Protein AF-0000000074420928 (afdb_homodimer)

Radius of gyration: 18.49 Å; Cα contacts (8 Å, |Δi|>4): 275; chains: 2; bounding box: 43×52×53 Å

Nearest PDB structures (foldseek):
  4pjs-assembly1_A  TM=8.280E-01  e=1.611E-04  unidentified
  4pjq-assembly2_B  TM=7.880E-01  e=2.314E-04  unidentified
  5orm-assembly1_A  TM=7.916E-01  e=3.883E-04  synthetic construct
  5i9f-assembly1_A  TM=7.783E-01  e=7.227E-04  unidentified
  5i9d-assembly1_A  TM=7.060E-01  e=5.030E-04  unidentified

Solvent-accessible surface area (backbone atoms only — not comparable to full-atom values): 13591 Å² total; per-residue (Å²): 110,66,68,57,51,51,41,46,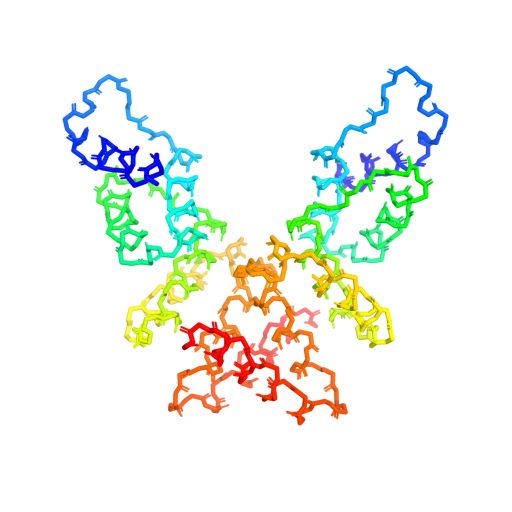51,54,60,68,42,69,77,40,68,94,70,61,70,52,66,66,51,52,35,48,48,27,45,49,29,40,72,70,71,33,38,68,58,19,48,54,48,48,53,51,38,49,73,71,67,48,71,77,51,52,68,40,48,22,43,49,33,38,31,21,38,73,68,65,34,61,68,62,33,50,55,51,50,57,58,33,71,74,32,66,72,39,54,67,31,60,62,33,48,24,19,48,50,47,27,30,69,65,39,81,86,30,68,68,50,52,58,54,53,58,49,48,64,53,54,68,74,98,110,65,65,57,51,50,41,47,50,55,62,65,34,73,77,36,73,91,68,63,72,51,66,67,52,53,36,49,50,26,44,50,29,42,72,69,74,31,37,69,59,18,49,54,48,47,52,51,39,50,75,72,67,48,72,76,52,49,71,39,50,21,44,51,33,38,31,21,39,76,66,64,35,61,68,62,34,51,54,50,49,58,57,31,68,75,32,67,74,38,54,67,30,62,62,34,48,23,22,48,49,46,26,32,70,66,40,82,84,29,70,69,51,52,55,53,54,57,49,48,64,54,55,68,72,97

Sequence (252 aa):
MMFKEAAKYFSEMGGFGELEPNIMSWTALITGNLQNGYPYQALNLFKKMVIRGVKPNSTTISSVISACAYLSLERNGKEIHGYCIKSEEIDSNLFVGNSLISFYSKSQRLSDVAIKYFDRTKKGRLMMFKEAAKYFSEMGGFGELEPNIMSWTALITGNLQNGYPYQALNLFKKMVIRGVKPNSTTISSVISACAYLSLERNGKEIHGYCIKSEEIDSNLFVGNSLISFYSKSQRLSDVAIKYFDRTKKGRL

Structure (mmCIF, N/CA/C/O backbone):
data_AF-0000000074420928-model_v1
#
loop_
_entity.id
_entity.type
_entity.pdbx_description
1 polymer 'Pentatricopeptide repeat-containing protein'
#
loop_
_atom_site.group_PDB
_atom_site.id
_atom_site.type_symbol
_atom_site.label_atom_id
_atom_site.label_alt_id
_atom_site.label_comp_id
_atom_site.label_asym_id
_atom_site.label_entity_id
_atom_site.label_seq_id
_atom_site.pdbx_PDB_ins_code
_atom_site.Cartn_x
_atom_site.Cartn_y
_atom_site.Cartn_z
_atom_site.occupancy
_atom_site.B_iso_or_equiv
_atom_site.auth_seq_id
_atom_site.auth_comp_id
_atom_site.auth_asym_id
_atom_site.auth_atom_id
_atom_site.pdbx_PDB_model_num
ATOM 1 N N . MET A 1 1 ? 19.625 -11.344 -0.523 1 38.03 1 MET A N 1
ATOM 2 C CA . MET A 1 1 ? 19.969 -12.758 -0.444 1 38.03 1 MET A CA 1
ATOM 3 C C . MET A 1 1 ? 19.109 -13.469 0.589 1 38.03 1 MET A C 1
ATOM 5 O O . MET A 1 1 ? 18.547 -14.531 0.307 1 38.03 1 MET A O 1
ATOM 9 N N . MET A 1 2 ? 18.922 -12.852 1.752 1 40.25 2 MET A N 1
ATOM 10 C CA . MET A 1 2 ? 18.281 -13.492 2.898 1 40.25 2 MET A CA 1
ATOM 11 C C . MET A 1 2 ? 16.781 -13.641 2.674 1 40.25 2 MET A C 1
ATOM 13 O O . MET A 1 2 ? 16.219 -14.703 2.938 1 40.25 2 MET A O 1
ATOM 17 N N . PHE A 1 3 ? 16.266 -12.703 1.993 1 41.84 3 PHE A N 1
ATOM 18 C CA . PHE A 1 3 ? 14.828 -12.789 1.787 1 41.84 3 PHE A CA 1
ATOM 19 C C . PHE A 1 3 ? 14.492 -13.828 0.726 1 41.84 3 PHE A C 1
ATOM 21 O O . PHE A 1 3 ? 13.484 -14.523 0.826 1 41.84 3 PHE A O 1
ATOM 28 N N . LYS A 1 4 ? 15.336 -13.922 -0.237 1 47.03 4 LYS A N 1
ATOM 29 C CA . LYS A 1 4 ? 15.172 -14.945 -1.265 1 47.03 4 LYS A CA 1
ATOM 30 C C . LYS A 1 4 ? 15.297 -16.344 -0.67 1 47.03 4 LYS A C 1
ATOM 32 O O . LYS A 1 4 ? 14.523 -17.234 -1.011 1 47.03 4 LYS A O 1
ATOM 37 N N . GLU A 1 5 ? 16.375 -16.453 0.083 1 45.06 5 GLU A N 1
ATOM 38 C CA . GLU A 1 5 ? 16.625 -17.766 0.686 1 45.06 5 GLU A CA 1
ATOM 39 C C . GLU A 1 5 ? 15.508 -18.156 1.65 1 45.06 5 GLU A C 1
ATOM 41 O O . GLU A 1 5 ? 15.094 -19.312 1.696 1 45.06 5 GLU A O 1
ATOM 46 N N . ALA A 1 6 ? 15.062 -17.172 2.361 1 45.25 6 ALA A N 1
ATOM 47 C CA . ALA A 1 6 ? 13.984 -17.469 3.307 1 45.25 6 ALA A CA 1
ATOM 48 C C . ALA A 1 6 ? 12.703 -17.844 2.576 1 45.25 6 ALA A C 1
ATOM 50 O O . ALA A 1 6 ? 11.992 -18.766 2.996 1 45.25 6 ALA A O 1
ATOM 51 N N . ALA A 1 7 ? 12.562 -17.25 1.433 1 49.09 7 ALA A N 1
ATOM 52 C CA . ALA A 1 7 ? 11.398 -17.562 0.614 1 49.09 7 ALA A CA 1
ATOM 53 C C . ALA A 1 7 ? 11.492 -18.969 0.043 1 49.09 7 ALA A C 1
ATOM 55 O O . ALA A 1 7 ? 10.492 -19.688 -0.04 1 49.09 7 ALA A O 1
ATOM 56 N N . LYS A 1 8 ? 12.672 -19.219 -0.414 1 47.88 8 LYS A N 1
ATOM 57 C CA . LYS A 1 8 ? 12.914 -20.594 -0.884 1 47.88 8 LYS A CA 1
ATOM 58 C C . LYS A 1 8 ? 12.625 -21.609 0.212 1 47.88 8 LYS A C 1
ATOM 60 O O . LYS A 1 8 ? 12.031 -22.656 -0.048 1 47.88 8 LYS A O 1
ATOM 65 N N . TYR A 1 9 ? 13.172 -21.328 1.348 1 43.03 9 TYR A N 1
ATOM 66 C CA . TYR A 1 9 ? 12.914 -22.25 2.457 1 43.03 9 TYR A CA 1
ATOM 67 C C . TYR A 1 9 ? 11.422 -22.375 2.723 1 43.03 9 TYR A C 1
ATOM 69 O O . TYR A 1 9 ? 10.922 -23.469 2.971 1 43.03 9 TYR A O 1
ATOM 77 N N . PHE A 1 10 ? 10.852 -21.25 2.543 1 47.72 10 PHE A N 1
ATOM 78 C CA . PHE A 1 10 ? 9.414 -21.312 2.77 1 47.72 10 PHE A CA 1
ATOM 79 C C . PHE A 1 10 ? 8.719 -22.094 1.666 1 47.72 10 PHE A C 1
ATOM 81 O O . PHE A 1 10 ? 7.777 -22.844 1.932 1 47.72 10 PHE A O 1
ATOM 88 N N . SER A 1 11 ? 9.109 -21.844 0.476 1 44.94 11 SER A N 1
ATOM 89 C CA . SER A 1 11 ? 8.516 -22.547 -0.656 1 44.94 11 SER A CA 1
ATOM 90 C C . SER A 1 11 ? 8.789 -24.047 -0.584 1 44.94 11 SER A C 1
ATOM 92 O O . SER A 1 11 ? 7.945 -24.859 -0.961 1 44.94 11 SER A O 1
ATOM 94 N N . GLU A 1 12 ? 9.977 -24.375 -0.44 1 43.34 12 GLU A N 1
ATOM 95 C CA . GLU A 1 12 ? 10.375 -25.781 -0.334 1 43.34 12 GLU A CA 1
ATOM 96 C C . GLU A 1 12 ? 9.812 -26.422 0.931 1 43.34 12 GLU A C 1
ATOM 98 O O . GLU A 1 12 ? 9.766 -27.641 1.044 1 43.34 12 GLU A O 1
ATOM 103 N N . MET A 1 13 ? 9.531 -25.688 1.902 1 41.19 13 MET A N 1
ATOM 104 C CA . MET A 1 13 ? 8.898 -26.297 3.064 1 41.19 13 MET A CA 1
ATOM 105 C C . MET A 1 13 ? 7.484 -26.75 2.73 1 41.19 13 MET A C 1
ATOM 107 O O . MET A 1 13 ? 6.508 -26.172 3.191 1 41.19 13 MET A O 1
ATOM 111 N N . GLY A 1 14 ? 7.016 -26.953 1.662 1 40.41 14 GLY A N 1
ATOM 112 C CA . GLY A 1 14 ? 5.824 -27.719 1.335 1 40.41 14 GLY A CA 1
ATOM 113 C C . GLY A 1 14 ? 5.445 -28.719 2.408 1 40.41 14 GLY A C 1
ATOM 114 O O . GLY A 1 14 ? 4.293 -29.141 2.49 1 40.41 14 GLY A O 1
ATOM 115 N N . GLY A 1 15 ? 6.34 -29.594 2.748 1 37.66 15 GLY A N 1
ATOM 116 C CA . GLY A 1 15 ? 6.016 -30.453 3.883 1 37.66 15 GLY A CA 1
ATOM 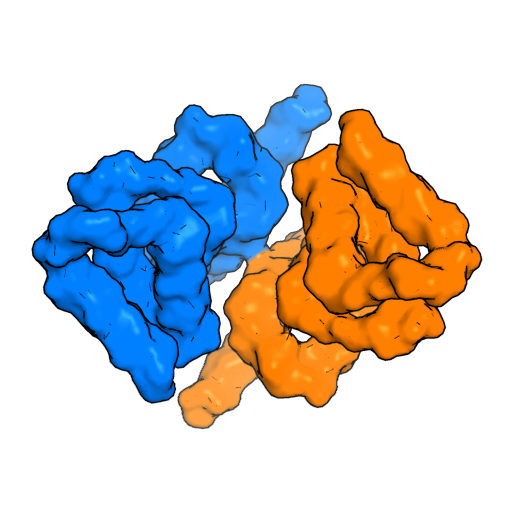117 C C . GLY A 1 15 ? 5.926 -29.688 5.191 1 37.66 15 GLY A C 1
ATOM 118 O O . GLY A 1 15 ? 6.848 -29.75 6.012 1 37.66 15 GLY A O 1
ATOM 119 N N . PHE A 1 16 ? 5.344 -28.516 5.207 1 43.22 16 PHE A N 1
ATOM 120 C CA . PHE A 1 16 ? 5.148 -27.781 6.449 1 43.22 16 PHE A CA 1
ATOM 121 C C . PHE A 1 16 ? 4.535 -28.672 7.52 1 43.22 16 PHE A C 1
ATOM 123 O O . PHE A 1 16 ? 3.312 -28.781 7.617 1 43.22 16 PHE A O 1
ATOM 130 N N . GLY A 1 17 ? 4.902 -29.672 7.582 1 39.66 17 GLY A N 1
ATOM 131 C CA . GLY A 1 17 ? 4.281 -30.453 8.648 1 39.66 17 GLY A CA 1
ATOM 132 C C . GLY A 1 17 ? 3.814 -29.594 9.812 1 39.66 17 GLY A C 1
ATOM 133 O O . GLY A 1 17 ? 2.797 -28.906 9.711 1 39.66 17 GLY A O 1
ATOM 134 N N . GLU A 1 18 ? 4.535 -29.312 10.883 1 47.47 18 GLU A N 1
ATOM 135 C CA . GLU A 1 18 ? 4.117 -28.781 12.18 1 47.47 18 GLU A CA 1
ATOM 136 C C . GLU A 1 18 ? 4.078 -27.25 12.164 1 47.47 18 GLU A C 1
ATOM 138 O O . GLU A 1 18 ? 3.475 -26.625 13.039 1 47.47 18 GLU A O 1
ATOM 143 N N . LEU A 1 19 ? 4.801 -26.484 11.172 1 50.94 19 LEU A N 1
ATOM 144 C CA . LEU A 1 19 ? 4.832 -25.047 11.344 1 50.94 19 LEU A CA 1
ATOM 145 C C . LEU A 1 19 ? 4.219 -24.344 10.141 1 50.94 19 LEU A C 1
ATOM 147 O O . LEU A 1 19 ? 4.938 -23.75 9.32 1 50.94 19 LEU A O 1
ATOM 151 N N . GLU A 1 20 ? 3.115 -24.641 9.68 1 56.28 20 GLU A N 1
ATOM 152 C CA . GLU A 1 20 ? 2.404 -23.953 8.602 1 56.28 20 GLU A CA 1
ATOM 153 C C . GLU A 1 20 ? 2.318 -22.453 8.859 1 56.28 20 GLU A C 1
ATOM 155 O O . GLU A 1 20 ? 1.906 -22.031 9.938 1 56.28 20 GLU A O 1
ATOM 160 N N . PRO A 1 21 ? 2.936 -21.781 7.918 1 63.62 21 PRO A N 1
ATOM 161 C CA . PRO A 1 21 ? 2.805 -20.344 8.109 1 63.62 21 PRO A CA 1
ATOM 162 C C . PRO A 1 21 ? 1.35 -19.891 8.227 1 63.62 21 PRO A C 1
ATOM 164 O O . PRO A 1 21 ? 0.474 -20.438 7.555 1 63.62 21 PRO A O 1
ATOM 167 N N . ASN A 1 22 ? 1.167 -19.094 9.07 1 76.62 22 ASN A N 1
ATOM 168 C CA . ASN A 1 22 ? -0.129 -18.438 9.141 1 76.62 22 ASN A CA 1
ATOM 169 C C . ASN A 1 22 ? -0.213 -17.266 8.156 1 76.62 22 ASN A C 1
ATOM 171 O O . ASN A 1 22 ? 0.727 -17.031 7.395 1 76.62 22 ASN A O 1
ATOM 175 N N . ILE A 1 23 ? -1.256 -16.562 7.918 1 76.38 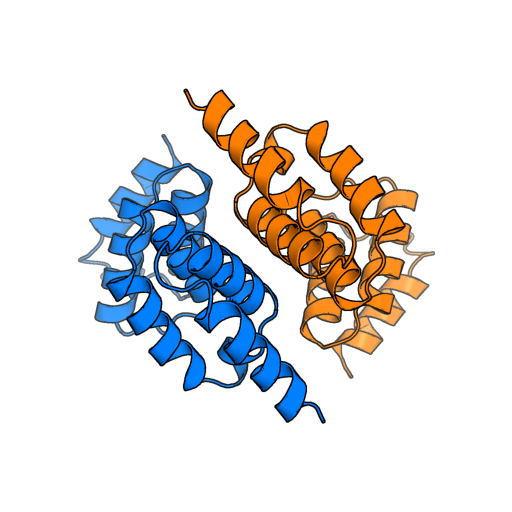23 ILE A N 1
ATOM 176 C CA . ILE A 1 23 ? -1.548 -15.508 6.961 1 76.38 23 ILE A CA 1
ATOM 177 C C . ILE A 1 23 ? -0.476 -14.422 7.047 1 76.38 23 ILE A C 1
ATOM 179 O O . ILE A 1 23 ? -0.038 -13.891 6.023 1 76.38 23 ILE A O 1
ATOM 183 N N . MET A 1 24 ? -0.006 -14.156 8.18 1 81.81 24 MET A N 1
ATOM 184 C CA . MET A 1 24 ? 0.982 -13.102 8.367 1 81.81 24 MET A CA 1
ATOM 185 C C . MET A 1 24 ? 2.326 -13.5 7.766 1 81.81 24 MET A C 1
ATOM 187 O O . MET A 1 24 ? 3.006 -12.68 7.152 1 81.81 24 MET A O 1
ATOM 191 N N . SER A 1 25 ? 2.635 -14.758 7.879 1 84.19 25 SER A N 1
ATOM 192 C CA . SER A 1 25 ? 3.906 -15.234 7.34 1 84.19 25 SER A CA 1
ATOM 193 C C . SER A 1 25 ? 3.885 -15.258 5.816 1 84.19 25 SER A C 1
ATOM 195 O O . SER A 1 25 ? 4.836 -14.82 5.168 1 84.19 25 SER A O 1
ATOM 197 N N . TRP A 1 26 ? 2.76 -15.789 5.289 1 90.44 26 TRP A N 1
ATOM 198 C CA . TRP A 1 26 ? 2.633 -15.805 3.834 1 90.44 26 TRP A CA 1
ATOM 199 C C . TRP A 1 26 ? 2.691 -14.391 3.268 1 90.44 26 TRP A C 1
ATOM 201 O O . TRP A 1 26 ? 3.436 -14.125 2.322 1 90.44 26 TRP A O 1
ATOM 211 N N . THR A 1 27 ? 1.964 -13.477 3.914 1 92.38 27 THR A N 1
ATOM 212 C CA . THR A 1 27 ? 1.905 -12.086 3.471 1 92.38 27 THR A CA 1
ATOM 213 C C . THR A 1 27 ? 3.285 -1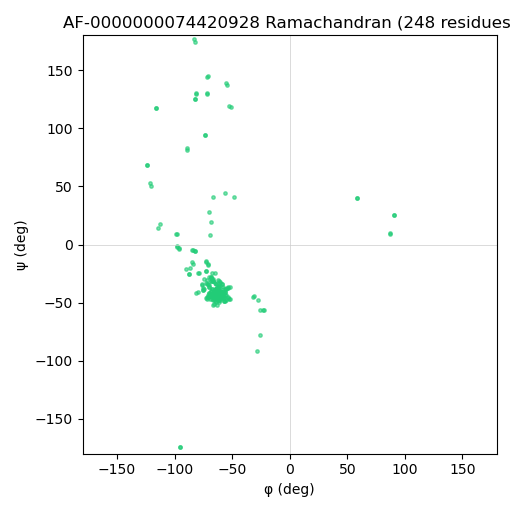1.445 3.539 1 92.38 27 THR A C 1
ATOM 215 O O . THR A 1 27 ? 3.705 -10.758 2.602 1 92.38 27 THR A O 1
ATOM 218 N N . ALA A 1 28 ? 3.977 -11.695 4.59 1 91.56 28 ALA A N 1
ATOM 219 C CA . ALA A 1 28 ? 5.316 -11.148 4.758 1 91.56 28 ALA A CA 1
ATOM 220 C C . ALA A 1 28 ? 6.262 -11.648 3.672 1 91.56 28 ALA A C 1
ATOM 222 O O . ALA A 1 28 ? 7.043 -10.875 3.109 1 91.56 28 ALA A O 1
ATOM 223 N N . LEU A 1 29 ? 6.23 -12.93 3.348 1 92.5 29 LEU A N 1
ATOM 224 C CA . LEU A 1 29 ? 7.078 -13.539 2.326 1 92.5 29 LEU A CA 1
ATOM 225 C C . LEU A 1 29 ? 6.754 -12.977 0.947 1 92.5 29 LEU A C 1
ATOM 227 O O . LEU A 1 29 ? 7.656 -12.664 0.169 1 92.5 29 LEU A O 1
ATOM 231 N N . ILE A 1 30 ? 5.52 -12.812 0.672 1 95.69 30 ILE A N 1
ATOM 232 C CA . ILE A 1 30 ? 5.066 -12.289 -0.612 1 95.69 30 ILE A CA 1
ATOM 233 C C . ILE A 1 30 ? 5.512 -10.828 -0.759 1 95.69 30 ILE A C 1
ATOM 235 O O . ILE A 1 30 ? 6.168 -10.469 -1.737 1 95.69 30 ILE A O 1
ATOM 239 N N . THR A 1 31 ? 5.184 -10.055 0.267 1 95.75 31 THR A N 1
ATOM 240 C CA . THR A 1 31 ? 5.52 -8.633 0.222 1 95.75 31 THR A CA 1
ATOM 241 C C . THR A 1 31 ? 7.031 -8.43 0.216 1 95.75 31 THR A C 1
ATOM 243 O O . THR A 1 31 ? 7.547 -7.551 -0.479 1 95.75 31 THR A O 1
ATOM 246 N N . GLY A 1 32 ? 7.707 -9.227 0.957 1 93.06 32 GLY A N 1
ATOM 247 C CA . GLY A 1 32 ? 9.156 -9.133 0.987 1 93.06 32 GLY A CA 1
ATOM 248 C C . GLY A 1 32 ? 9.797 -9.398 -0.36 1 93.06 32 GLY A C 1
ATOM 249 O O . GLY A 1 32 ? 10.703 -8.672 -0.778 1 93.06 32 GLY A O 1
ATOM 250 N N . ASN A 1 33 ? 9.383 -10.422 -1.052 1 94.06 33 ASN A N 1
ATOM 251 C CA . ASN A 1 33 ? 9.906 -10.727 -2.377 1 94.06 33 ASN A CA 1
ATOM 252 C C . ASN A 1 33 ? 9.617 -9.602 -3.369 1 94.06 33 ASN A C 1
ATOM 254 O O . ASN A 1 33 ? 10.484 -9.211 -4.145 1 94.06 33 ASN A O 1
ATOM 258 N N . LEU A 1 34 ? 8.375 -9.109 -3.258 1 96.12 34 LEU A N 1
ATOM 259 C CA . LEU A 1 34 ? 7.988 -8.031 -4.16 1 96.12 34 LEU A CA 1
ATOM 260 C C . LEU A 1 34 ? 8.859 -6.801 -3.939 1 96.12 34 LEU A C 1
ATOM 262 O O . LEU A 1 34 ? 9.383 -6.23 -4.895 1 96.12 34 LEU A O 1
ATOM 266 N N . GLN A 1 35 ? 9.109 -6.445 -2.744 1 92.5 35 GLN A N 1
ATOM 267 C CA . GLN A 1 35 ? 9.859 -5.242 -2.393 1 92.5 35 GLN A CA 1
ATOM 268 C C . GLN A 1 35 ? 11.344 -5.41 -2.709 1 92.5 35 GLN A C 1
ATOM 270 O O . GLN A 1 35 ? 12.047 -4.422 -2.928 1 92.5 35 GLN A O 1
ATOM 275 N N . ASN A 1 36 ? 11.742 -6.586 -2.773 1 90.69 36 ASN A N 1
ATOM 276 C CA . ASN A 1 36 ? 13.156 -6.836 -3.041 1 90.69 36 ASN A CA 1
ATOM 277 C C . ASN A 1 36 ? 13.398 -7.156 -4.516 1 90.69 36 ASN A C 1
ATOM 279 O O . ASN A 1 36 ? 14.477 -7.629 -4.883 1 90.69 36 ASN A O 1
ATOM 283 N N . GLY A 1 37 ? 12.359 -6.969 -5.328 1 92.19 37 GLY A N 1
ATOM 284 C CA . GLY A 1 37 ? 12.562 -7.051 -6.77 1 92.19 37 GLY A CA 1
ATOM 285 C C . GLY A 1 37 ? 12.359 -8.445 -7.32 1 92.19 37 GLY A C 1
ATOM 286 O O . GLY A 1 37 ? 12.938 -8.805 -8.352 1 92.19 37 GLY A O 1
ATOM 287 N N . TYR A 1 38 ? 11.586 -9.258 -6.66 1 93.19 38 TYR A N 1
ATOM 288 C CA . TYR A 1 38 ? 11.305 -10.609 -7.125 1 93.19 38 TYR A CA 1
ATOM 289 C C . TYR A 1 38 ? 9.805 -10.836 -7.262 1 93.19 38 TYR A C 1
ATOM 291 O O . TYR A 1 38 ? 9.234 -11.695 -6.582 1 93.19 38 TYR A O 1
ATOM 299 N N . PRO A 1 39 ? 9.156 -10.188 -8.195 1 95.75 39 PRO A N 1
ATOM 300 C CA . PRO A 1 39 ? 7.699 -10.281 -8.336 1 95.75 39 PRO A CA 1
ATOM 301 C C . PRO A 1 39 ? 7.234 -11.672 -8.766 1 95.75 39 PRO A C 1
ATOM 303 O O . PRO A 1 39 ? 6.164 -12.117 -8.352 1 95.75 39 PRO A O 1
ATOM 306 N N . TYR A 1 40 ? 8.031 -12.398 -9.539 1 96.06 40 TYR A N 1
ATOM 307 C CA . TYR A 1 40 ? 7.652 -13.75 -9.938 1 96.06 40 TYR A CA 1
ATOM 308 C C . TYR A 1 40 ? 7.586 -14.672 -8.734 1 96.06 40 TYR A C 1
ATOM 310 O O . TYR A 1 40 ? 6.652 -15.469 -8.602 1 96.06 40 TYR A O 1
ATOM 318 N N . GLN A 1 41 ? 8.555 -14.492 -7.918 1 95.62 41 GLN A N 1
ATOM 319 C CA . GLN A 1 41 ? 8.562 -15.297 -6.703 1 95.62 41 GLN A CA 1
ATOM 320 C C . GLN A 1 41 ? 7.367 -14.961 -5.812 1 95.62 41 GLN A C 1
ATOM 322 O O . GLN A 1 41 ? 6.766 -15.844 -5.207 1 95.62 41 GLN A O 1
ATOM 327 N N . ALA A 1 42 ? 7.066 -13.703 -5.699 1 96.94 42 ALA A N 1
ATOM 328 C CA . ALA A 1 42 ? 5.898 -13.266 -4.93 1 96.94 42 ALA A CA 1
ATOM 329 C C . ALA A 1 42 ? 4.629 -13.938 -5.441 1 96.94 42 ALA A C 1
ATOM 331 O O . ALA A 1 42 ? 3.826 -14.445 -4.652 1 96.94 42 ALA A O 1
ATOM 332 N N . LEU A 1 43 ? 4.473 -14 -6.758 1 97.88 43 LEU A N 1
ATOM 333 C CA . LEU A 1 43 ? 3.285 -14.602 -7.355 1 97.88 43 LEU A CA 1
ATOM 334 C C . LEU A 1 43 ? 3.26 -16.109 -7.113 1 97.88 43 LEU A C 1
ATOM 336 O O . LEU A 1 43 ? 2.199 -16.688 -6.867 1 97.88 43 LEU A O 1
ATOM 340 N N . ASN A 1 44 ? 4.375 -16.734 -7.203 1 96 44 ASN A N 1
ATOM 341 C CA . ASN A 1 44 ? 4.453 -18.172 -6.934 1 96 44 ASN A CA 1
ATOM 342 C C . ASN A 1 44 ? 4.07 -18.484 -5.492 1 96 44 ASN A C 1
ATOM 344 O O . ASN A 1 44 ? 3.354 -19.453 -5.234 1 96 44 ASN A O 1
ATOM 348 N N . LEU A 1 45 ? 4.535 -17.688 -4.566 1 94.5 45 LEU A N 1
ATOM 349 C CA . LEU A 1 45 ? 4.184 -17.844 -3.162 1 94.5 45 LEU A CA 1
ATOM 350 C C . LEU A 1 45 ? 2.688 -17.641 -2.945 1 94.5 45 LEU A C 1
ATOM 352 O O . LEU A 1 45 ? 2.064 -18.375 -2.164 1 94.5 45 LEU A O 1
ATOM 356 N N . PHE A 1 46 ? 2.148 -16.719 -3.641 1 97.19 46 PHE A N 1
ATOM 357 C CA . PHE A 1 46 ? 0.712 -16.484 -3.553 1 97.19 46 PHE A CA 1
ATOM 358 C C . PHE A 1 46 ? -0.072 -17.703 -4.016 1 97.19 46 PHE A C 1
ATOM 360 O O . PHE A 1 46 ? -1.047 -18.109 -3.377 1 97.19 46 PHE A O 1
ATOM 367 N N . LYS A 1 47 ? 0.313 -18.219 -5.129 1 96.12 47 LYS A N 1
ATOM 368 C CA . LYS A 1 47 ? -0.327 -19.438 -5.621 1 96.12 47 LYS A CA 1
ATOM 369 C C . LYS A 1 47 ? -0.302 -20.531 -4.562 1 96.12 47 LYS A C 1
ATOM 371 O O . LYS A 1 47 ? -1.314 -21.203 -4.324 1 96.12 47 LYS A O 1
ATOM 376 N N . LYS A 1 48 ? 0.812 -20.75 -3.916 1 92.12 48 LYS A N 1
ATOM 377 C CA . LYS A 1 48 ? 0.944 -21.75 -2.865 1 92.12 48 LYS A CA 1
ATOM 378 C C . LYS A 1 48 ? 0.034 -21.438 -1.683 1 92.12 48 LYS A C 1
ATOM 380 O O . LYS A 1 48 ? -0.58 -22.328 -1.105 1 92.12 48 LYS A O 1
ATOM 385 N N . MET A 1 49 ? 0.022 -20.141 -1.302 1 93.25 49 MET A N 1
ATOM 386 C CA . MET A 1 49 ? -0.849 -19.688 -0.222 1 93.25 49 MET A CA 1
ATOM 387 C C . MET A 1 49 ? -2.293 -20.109 -0.472 1 93.25 49 MET A C 1
ATOM 389 O O . MET A 1 49 ? -2.941 -20.672 0.413 1 93.25 49 MET A O 1
ATOM 393 N N . VAL A 1 50 ? -2.742 -19.875 -1.697 1 93.62 50 VAL A N 1
ATOM 394 C CA . VAL A 1 50 ? -4.125 -20.156 -2.068 1 93.62 50 VAL A CA 1
ATOM 395 C C . VAL A 1 50 ? -4.355 -21.656 -2.109 1 93.62 50 VAL A C 1
ATOM 397 O O . VAL A 1 50 ? -5.375 -22.156 -1.616 1 93.62 50 VAL A O 1
ATOM 400 N N . ILE A 1 51 ? -3.426 -22.406 -2.635 1 93.06 51 ILE A N 1
ATOM 401 C CA . ILE A 1 51 ? -3.533 -23.844 -2.742 1 93.06 51 ILE A CA 1
ATOM 402 C C . ILE A 1 51 ? -3.637 -24.469 -1.348 1 93.06 51 ILE A C 1
ATOM 404 O O . ILE A 1 51 ? -4.355 -25.453 -1.146 1 93.06 51 ILE A O 1
ATOM 408 N N . ARG A 1 52 ? -3.043 -23.859 -0.368 1 90.5 52 ARG A N 1
ATOM 409 C CA . ARG A 1 52 ? -3.035 -24.359 1.003 1 90.5 52 ARG A CA 1
ATOM 410 C C . ARG A 1 52 ? -4.289 -23.922 1.752 1 90.5 52 ARG A C 1
ATOM 412 O O . ARG A 1 52 ? -4.457 -24.234 2.932 1 90.5 52 ARG A O 1
ATOM 419 N N . GLY A 1 53 ? -5.094 -23.109 1.088 1 91.5 53 GLY A N 1
ATOM 420 C CA . GLY A 1 53 ? -6.371 -22.734 1.668 1 91.5 53 GLY A CA 1
ATOM 421 C C . GLY A 1 53 ? -6.285 -21.516 2.572 1 91.5 53 GLY A C 1
ATOM 422 O O . GLY A 1 53 ? -7.207 -21.25 3.344 1 91.5 53 GLY A O 1
ATOM 423 N N . VAL A 1 54 ? -5.148 -20.875 2.561 1 91.62 54 VAL A N 1
ATOM 424 C CA . VAL A 1 54 ? -4.996 -19.656 3.346 1 91.62 54 VAL A CA 1
ATOM 425 C C . VAL A 1 54 ? -5.578 -18.469 2.58 1 91.62 54 VAL A C 1
ATOM 427 O O . VAL A 1 54 ? -5.207 -18.219 1.432 1 91.62 54 VAL A O 1
ATOM 430 N N . LYS A 1 55 ? -6.492 -17.734 3.174 1 92.81 55 LYS A N 1
ATOM 431 C CA . LYS A 1 55 ? -7.156 -16.609 2.506 1 92.81 55 LYS A CA 1
ATOM 432 C C . LYS A 1 55 ? -6.285 -15.359 2.541 1 92.81 55 LYS A C 1
ATOM 434 O O . LYS A 1 55 ? -5.816 -14.953 3.605 1 92.81 55 LYS A O 1
ATOM 439 N N . PRO A 1 56 ? -6.117 -14.758 1.398 1 94.81 56 PRO A N 1
ATOM 440 C CA . PRO A 1 56 ? -5.344 -13.516 1.402 1 94.81 56 PRO A CA 1
ATOM 441 C C . PRO A 1 56 ? -6.102 -12.352 2.047 1 94.81 56 PRO A C 1
ATOM 443 O O . PRO A 1 56 ? -7.328 -12.273 1.937 1 94.81 56 PRO A O 1
ATOM 446 N N . ASN A 1 57 ? -5.367 -11.508 2.729 1 93.75 57 ASN A N 1
ATOM 447 C CA . ASN A 1 57 ? -5.926 -10.25 3.201 1 93.75 57 ASN A CA 1
ATOM 448 C C . ASN A 1 57 ? -5.633 -9.109 2.234 1 93.75 57 ASN A C 1
ATOM 450 O O . ASN A 1 57 ? -5.094 -9.328 1.149 1 93.75 57 ASN A O 1
ATOM 454 N N . SER A 1 58 ? -5.973 -7.922 2.58 1 93.81 58 SER A N 1
ATOM 455 C CA . SER A 1 58 ? -5.848 -6.766 1.698 1 93.81 58 SER A CA 1
ATOM 456 C C . SER A 1 58 ? -4.387 -6.484 1.359 1 93.81 58 SER A C 1
ATOM 458 O O . SER A 1 58 ? -4.066 -6.113 0.228 1 93.81 58 SER A O 1
ATOM 460 N N . THR A 1 59 ? -3.512 -6.656 2.332 1 94.62 59 THR A N 1
ATOM 461 C CA . THR A 1 59 ? -2.09 -6.434 2.1 1 94.62 59 THR A CA 1
ATOM 462 C C . THR A 1 59 ? -1.553 -7.402 1.053 1 94.62 59 THR A C 1
ATOM 464 O O . THR A 1 59 ? -0.816 -7.004 0.149 1 94.62 59 THR A O 1
ATOM 467 N N . THR A 1 60 ? -1.935 -8.648 1.172 1 96.62 60 THR A N 1
ATOM 468 C CA . THR A 1 60 ? -1.53 -9.648 0.196 1 96.62 60 THR A CA 1
ATOM 469 C C . THR A 1 60 ? -2.062 -9.305 -1.191 1 96.62 60 THR A C 1
ATOM 471 O O . THR A 1 60 ? -1.316 -9.328 -2.174 1 96.62 60 THR A O 1
ATOM 474 N N . ILE A 1 61 ? -3.312 -8.945 -1.25 1 97.19 61 ILE A N 1
ATOM 475 C CA . ILE A 1 61 ? -3.963 -8.648 -2.521 1 97.19 61 ILE A CA 1
ATOM 476 C C . ILE A 1 61 ? -3.301 -7.434 -3.17 1 97.19 61 ILE A C 1
ATOM 478 O O . ILE A 1 61 ? -2.971 -7.461 -4.359 1 97.19 61 ILE A O 1
ATOM 482 N N . SER A 1 62 ? -3.049 -6.391 -2.424 1 96.94 62 SER A N 1
ATOM 483 C CA . SER A 1 62 ? -2.379 -5.219 -2.975 1 96.94 62 SER A CA 1
ATOM 484 C C . SER A 1 62 ? -0.993 -5.574 -3.504 1 96.94 62 SER A C 1
ATOM 486 O O . SER A 1 62 ? -0.578 -5.074 -4.555 1 96.94 62 SER A O 1
ATOM 488 N N . SER A 1 63 ? -0.287 -6.402 -2.801 1 97.94 63 SER A N 1
ATOM 489 C CA . SER A 1 63 ? 1.046 -6.832 -3.209 1 97.94 63 SER A CA 1
ATOM 490 C C . SER A 1 63 ? 0.998 -7.617 -4.516 1 97.94 63 SER A C 1
ATOM 492 O O . SER A 1 63 ? 1.757 -7.336 -5.445 1 97.94 63 SER A O 1
ATOM 494 N N . VAL A 1 64 ? 0.111 -8.5 -4.613 1 97.94 64 VAL A N 1
ATOM 495 C CA . VAL A 1 64 ? 0.091 -9.391 -5.77 1 97.94 64 VAL A CA 1
ATOM 496 C C . VAL A 1 64 ? -0.431 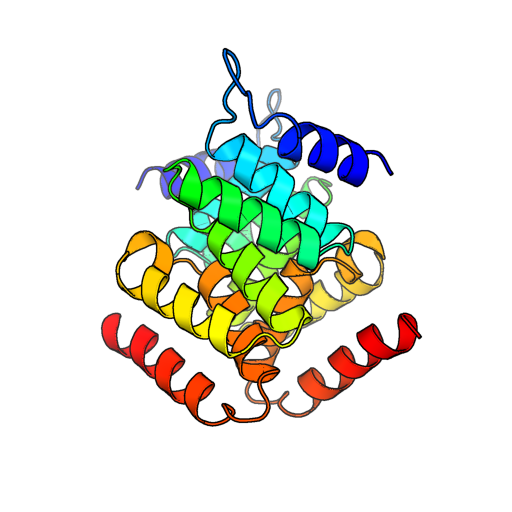-8.641 -6.992 1 97.94 64 VAL A C 1
ATOM 498 O O . VAL A 1 64 ? 0.023 -8.875 -8.117 1 97.94 64 VAL A O 1
ATOM 501 N N . ILE A 1 65 ? -1.413 -7.754 -6.82 1 97 65 ILE A N 1
ATOM 502 C CA . ILE A 1 65 ? -1.851 -6.895 -7.914 1 97 65 ILE A CA 1
ATOM 503 C C . ILE A 1 65 ? -0.68 -6.043 -8.398 1 97 65 ILE A C 1
ATOM 505 O O . ILE A 1 65 ? -0.486 -5.875 -9.609 1 97 65 ILE A O 1
ATOM 509 N N . SER A 1 66 ? 0.099 -5.555 -7.488 1 97.25 66 SER A N 1
ATOM 510 C CA . SER A 1 66 ? 1.28 -4.773 -7.844 1 97.25 66 SER A CA 1
ATOM 511 C C . SER A 1 66 ? 2.293 -5.621 -8.609 1 97.25 66 SER A C 1
ATOM 513 O O . SER A 1 66 ? 2.939 -5.137 -9.539 1 97.25 66 SER A O 1
ATOM 515 N N . ALA A 1 67 ? 2.49 -6.844 -8.172 1 97.56 67 ALA A N 1
ATOM 516 C CA . ALA A 1 67 ? 3.383 -7.75 -8.891 1 97.56 67 ALA A CA 1
ATOM 517 C C . ALA A 1 67 ? 2.906 -7.969 -10.32 1 97.56 67 ALA A C 1
ATOM 519 O O . ALA A 1 67 ? 3.709 -7.969 -11.258 1 97.56 67 ALA A O 1
ATOM 520 N N . CYS A 1 68 ? 1.602 -8.133 -10.492 1 96.69 68 CYS A N 1
ATOM 521 C CA . CYS A 1 68 ? 1.029 -8.289 -11.828 1 96.69 68 CYS A CA 1
ATOM 522 C C . CYS A 1 68 ? 1.262 -7.039 -12.664 1 96.69 68 CYS A C 1
ATOM 524 O O . CYS A 1 68 ? 1.565 -7.133 -13.859 1 96.69 68 CYS A O 1
ATOM 526 N N . ALA A 1 69 ? 1.052 -5.891 -12.086 1 93.75 69 ALA A N 1
ATOM 527 C CA . ALA A 1 69 ? 1.325 -4.637 -12.789 1 93.75 69 ALA A CA 1
ATOM 528 C C . ALA A 1 69 ? 2.785 -4.562 -13.219 1 93.75 69 ALA A C 1
ATOM 530 O O . ALA A 1 69 ? 3.08 -4.211 -14.367 1 93.75 69 ALA A O 1
ATOM 531 N N . TYR A 1 70 ? 3.633 -4.918 -12.344 1 92.75 70 TYR A N 1
ATOM 532 C CA . TYR A 1 70 ? 5.07 -4.863 -12.586 1 92.75 70 TYR A CA 1
ATOM 533 C C . TYR A 1 70 ? 5.465 -5.777 -13.742 1 92.75 70 TYR A C 1
ATOM 535 O O . TYR A 1 70 ? 6.312 -5.422 -14.562 1 92.75 70 TYR A O 1
ATOM 543 N N . LEU A 1 71 ? 4.832 -6.867 -13.828 1 93.56 71 LEU A N 1
ATOM 544 C CA . LEU A 1 71 ? 5.18 -7.883 -14.812 1 93.56 71 LEU A CA 1
ATOM 545 C C . LEU A 1 71 ? 4.266 -7.789 -16.031 1 93.56 71 LEU A C 1
ATOM 547 O O . LEU A 1 71 ? 4.379 -8.594 -16.953 1 93.56 71 LEU A O 1
ATOM 551 N N . SER A 1 72 ? 3.344 -6.918 -16.031 1 92.06 72 SER A N 1
ATOM 552 C CA . SER A 1 72 ? 2.375 -6.73 -17.094 1 92.06 72 SER A CA 1
ATOM 553 C C . SER A 1 72 ? 1.572 -8 -17.344 1 92.06 72 SER A C 1
ATOM 555 O O . SER A 1 72 ? 1.391 -8.414 -18.5 1 92.06 72 SER A O 1
ATOM 557 N N . LEU A 1 73 ? 1.252 -8.609 -16.297 1 95.06 73 LEU A N 1
ATOM 558 C CA . LEU A 1 73 ? 0.387 -9.781 -16.359 1 95.06 73 LEU A CA 1
ATOM 559 C C . LEU A 1 73 ? -1.081 -9.383 -16.266 1 95.06 73 LEU A C 1
ATOM 561 O O . LEU A 1 73 ? -1.699 -9.539 -15.211 1 95.06 73 LEU A O 1
ATOM 565 N N . GLU A 1 74 ? -1.627 -9.008 -17.344 1 93.69 74 GLU A N 1
ATOM 566 C CA . GLU A 1 74 ? -2.951 -8.398 -17.406 1 93.69 74 GLU A CA 1
ATOM 567 C C . GLU A 1 74 ? -4.035 -9.391 -17 1 93.69 74 GLU A C 1
ATOM 569 O O . GLU A 1 74 ? -4.914 -9.07 -16.188 1 93.69 74 GLU A O 1
ATOM 574 N N . ARG A 1 75 ? -3.971 -10.57 -17.547 1 94.44 75 ARG A N 1
ATOM 575 C CA . ARG A 1 75 ? -5 -11.562 -17.266 1 94.44 75 ARG A CA 1
ATOM 576 C C . ARG A 1 75 ? -5.004 -11.938 -15.789 1 94.44 75 ARG A C 1
ATOM 578 O O . ARG A 1 75 ? -6.062 -12.008 -15.164 1 94.44 75 ARG A O 1
ATOM 585 N N . ASN A 1 76 ? -3.84 -12.172 -15.227 1 96.06 76 ASN A N 1
ATOM 586 C CA . ASN A 1 76 ? -3.73 -12.531 -13.812 1 96.06 76 ASN A CA 1
ATOM 587 C C . ASN A 1 76 ? -4.281 -11.43 -12.914 1 96.06 76 ASN A C 1
ATOM 589 O O . ASN A 1 76 ? -5.023 -11.703 -11.969 1 96.06 76 ASN A O 1
ATOM 593 N N . GLY A 1 77 ? -3.861 -10.211 -13.195 1 95.88 77 GLY A N 1
ATOM 594 C CA . GLY A 1 77 ? -4.344 -9.078 -12.414 1 95.88 77 GLY A CA 1
ATOM 595 C C . GLY A 1 77 ? -5.855 -8.938 -12.438 1 95.88 77 GLY A C 1
ATOM 596 O O . GLY A 1 77 ? -6.48 -8.688 -11.406 1 95.88 77 GLY A O 1
ATOM 597 N N . LYS A 1 78 ? -6.438 -9.141 -13.547 1 93.25 78 LYS A N 1
ATOM 598 C CA . LYS A 1 78 ? -7.887 -9.055 -13.703 1 93.25 78 LYS A CA 1
ATOM 599 C C . LYS A 1 78 ? -8.586 -10.164 -12.93 1 93.25 78 LYS A C 1
ATOM 601 O O . LYS A 1 78 ? -9.625 -9.938 -12.312 1 93.25 78 LYS A O 1
ATOM 606 N N . GLU A 1 79 ? -8.094 -11.336 -13.039 1 95.25 79 GLU A N 1
ATOM 607 C CA . GLU A 1 79 ? -8.656 -12.453 -12.289 1 95.25 79 GLU A CA 1
ATOM 608 C C . GLU A 1 79 ? -8.633 -12.18 -10.789 1 95.25 79 GLU A C 1
ATOM 610 O O . GLU A 1 79 ? -9.617 -12.43 -10.086 1 95.25 79 GLU A O 1
ATOM 615 N N . ILE A 1 80 ? -7.562 -11.641 -10.305 1 95.56 80 ILE A N 1
ATOM 616 C CA . ILE A 1 80 ? -7.43 -11.336 -8.883 1 95.56 80 ILE A CA 1
ATOM 617 C C . ILE A 1 80 ? -8.391 -10.211 -8.508 1 95.56 80 ILE A C 1
ATOM 619 O O . ILE A 1 80 ? -9.008 -10.25 -7.441 1 95.56 80 ILE A O 1
ATOM 623 N N . HIS A 1 81 ? -8.43 -9.258 -9.359 1 93.5 81 HIS A N 1
ATOM 624 C CA . HIS A 1 81 ? -9.391 -8.188 -9.117 1 93.5 81 HIS A CA 1
ATOM 625 C C . HIS A 1 81 ? -10.805 -8.742 -8.984 1 93.5 81 HIS A C 1
ATOM 627 O O . HIS A 1 81 ? -11.586 -8.266 -8.156 1 93.5 81 HIS A O 1
ATOM 633 N N . GLY A 1 82 ? -11.086 -9.656 -9.812 1 91.56 82 GLY A N 1
ATOM 634 C CA . GLY A 1 82 ? -12.391 -10.289 -9.695 1 91.56 82 GLY A CA 1
ATOM 635 C C . GLY A 1 82 ? -12.641 -10.883 -8.32 1 91.56 82 GLY A C 1
ATOM 636 O O . GLY A 1 82 ? -13.766 -10.812 -7.809 1 91.56 82 GLY A O 1
ATOM 637 N N . TYR A 1 83 ? -11.648 -11.453 -7.715 1 85.81 83 TYR A N 1
ATOM 638 C CA . TYR A 1 83 ? -11.719 -11.984 -6.359 1 85.81 83 TYR A CA 1
ATOM 639 C C . TYR A 1 83 ? -11.977 -10.875 -5.348 1 85.81 83 TYR A C 1
ATOM 641 O O . TYR A 1 83 ? -12.75 -11.055 -4.406 1 85.81 83 TYR A O 1
ATOM 649 N N . CYS A 1 84 ? -11.359 -9.727 -5.477 1 86.31 84 CYS A N 1
ATOM 650 C CA . CYS A 1 84 ? -11.445 -8.586 -4.57 1 86.31 84 CYS A CA 1
ATOM 651 C C . CYS A 1 84 ? -12.875 -8.062 -4.492 1 86.31 84 CYS A C 1
ATOM 653 O O . CYS A 1 84 ? -13.344 -7.688 -3.414 1 86.31 84 CYS A O 1
ATOM 655 N N . ILE A 1 85 ? -13.555 -8.102 -5.562 1 85 85 ILE A N 1
ATOM 656 C CA . ILE A 1 85 ? -14.867 -7.484 -5.652 1 85 85 ILE A CA 1
ATOM 657 C C . ILE A 1 85 ? -15.875 -8.297 -4.836 1 85 85 ILE A C 1
ATOM 659 O O . ILE A 1 85 ? -16.922 -7.777 -4.426 1 85 85 ILE A O 1
ATOM 663 N N . LYS A 1 86 ? -15.516 -9.461 -4.535 1 86.19 86 LYS A N 1
ATOM 664 C CA . LYS A 1 86 ? -16.406 -10.344 -3.797 1 86.19 86 LYS A CA 1
ATOM 665 C C . LYS A 1 86 ? -16.312 -10.102 -2.293 1 86.19 86 LYS A C 1
ATOM 667 O O . LYS A 1 86 ? -17.172 -10.539 -1.526 1 86.19 86 LYS A O 1
ATOM 672 N N . SER A 1 87 ? -15.273 -9.438 -1.907 1 88.81 87 SER A N 1
ATOM 673 C CA . SER A 1 87 ? -15.055 -9.109 -0.502 1 88.81 87 SER A CA 1
ATOM 674 C C . SER A 1 87 ? -15.086 -7.605 -0.274 1 88.81 87 SER A C 1
ATOM 676 O O . SER A 1 87 ? -14.203 -6.879 -0.741 1 88.81 87 SER A O 1
ATOM 678 N N . GLU A 1 88 ? -16.031 -7.176 0.505 1 84.69 88 GLU A N 1
ATOM 679 C CA . GLU A 1 88 ? -16.188 -5.746 0.774 1 84.69 88 GLU A CA 1
ATOM 680 C C . GLU A 1 88 ? -14.961 -5.188 1.483 1 84.69 88 GLU A C 1
ATOM 682 O O . GLU A 1 88 ? -14.547 -4.059 1.215 1 84.69 88 GLU A O 1
ATOM 687 N N . GLU A 1 89 ? -14.438 -5.973 2.369 1 88.94 89 GLU A N 1
ATOM 688 C CA . GLU A 1 89 ? -13.266 -5.535 3.127 1 88.94 89 GLU A CA 1
ATOM 689 C C . GLU A 1 89 ? -12.07 -5.289 2.207 1 88.94 89 GLU A C 1
ATOM 691 O O . GLU A 1 89 ? -11.359 -4.293 2.357 1 88.94 89 GLU A O 1
ATOM 696 N N . ILE A 1 90 ? -11.898 -6.188 1.274 1 91.69 90 ILE A N 1
ATOM 697 C CA . ILE A 1 90 ? -10.781 -6.074 0.347 1 91.69 90 ILE A CA 1
ATOM 698 C C . ILE A 1 90 ? -11.07 -4.98 -0.679 1 91.69 90 ILE A C 1
ATOM 700 O O . ILE A 1 90 ? -10.211 -4.137 -0.955 1 91.69 90 ILE A O 1
ATOM 704 N N . ASP A 1 91 ? -12.312 -4.934 -1.096 1 87.69 91 ASP A N 1
ATOM 705 C CA . ASP A 1 91 ? -12.711 -4.008 -2.148 1 87.69 91 ASP A CA 1
ATOM 706 C C . ASP A 1 91 ? -12.641 -2.561 -1.662 1 87.69 91 ASP A C 1
ATOM 708 O O . ASP A 1 91 ? -12.359 -1.651 -2.443 1 87.69 91 ASP A O 1
ATOM 712 N N . SER A 1 92 ? -12.797 -2.336 -0.421 1 88.94 92 SER A N 1
ATOM 713 C CA . SER A 1 92 ? -12.852 -0.975 0.102 1 88.94 92 SER A CA 1
ATOM 714 C C . SER A 1 92 ? -11.492 -0.522 0.614 1 88.94 92 SER A C 1
ATOM 716 O O . SER A 1 92 ? -11.32 0.636 0.998 1 88.94 92 SER A O 1
ATOM 718 N N . ASN A 1 93 ? -10.539 -1.365 0.591 1 92.88 93 ASN A N 1
ATOM 719 C CA . ASN A 1 93 ? -9.211 -1.045 1.101 1 92.88 93 ASN A CA 1
ATOM 720 C C . ASN A 1 93 ? -8.477 -0.065 0.186 1 92.88 93 ASN A C 1
ATOM 722 O O . ASN A 1 93 ? -8.367 -0.301 -1.019 1 92.88 93 ASN A O 1
ATOM 726 N N . LEU A 1 94 ? -7.969 0.948 0.764 1 92.19 94 LEU A N 1
ATOM 727 C CA . LEU A 1 94 ? -7.379 2.043 0.002 1 92.19 94 LEU A CA 1
ATOM 728 C C . LEU A 1 94 ? -6.113 1.585 -0.72 1 92.19 94 LEU A C 1
ATOM 730 O O . LEU A 1 94 ? -5.863 1.991 -1.856 1 92.19 94 LEU A O 1
ATOM 734 N N . PHE A 1 95 ? -5.289 0.749 -0.141 1 94.75 95 PHE A N 1
ATOM 735 C CA . PHE A 1 95 ? -4.043 0.289 -0.742 1 94.75 95 PHE A CA 1
ATOM 736 C C . PHE A 1 95 ? -4.32 -0.66 -1.902 1 94.75 95 PHE A C 1
ATOM 738 O O . PHE A 1 95 ? -3.576 -0.679 -2.887 1 94.75 95 PHE A O 1
ATOM 745 N N . VAL A 1 96 ? -5.383 -1.433 -1.757 1 94.62 96 VAL A N 1
ATOM 746 C CA . VAL A 1 96 ? -5.828 -2.24 -2.889 1 94.62 96 VAL A CA 1
ATOM 747 C C . VAL A 1 96 ? -6.25 -1.33 -4.039 1 94.62 96 VAL A C 1
ATOM 749 O O . VAL A 1 96 ? -5.863 -1.55 -5.188 1 94.62 96 VAL A O 1
ATOM 752 N N . GLY A 1 97 ? -6.965 -0.306 -3.707 1 92.56 97 GLY A N 1
ATOM 753 C CA . GLY A 1 97 ? -7.34 0.678 -4.711 1 92.56 97 GLY A CA 1
ATOM 754 C C . GLY A 1 97 ? -6.148 1.292 -5.422 1 92.56 97 GLY A C 1
ATOM 755 O O . GLY A 1 97 ? -6.133 1.383 -6.648 1 92.56 97 GLY A O 1
ATOM 756 N N . ASN A 1 98 ? -5.184 1.661 -4.688 1 93.12 98 ASN A N 1
ATOM 757 C CA . ASN A 1 98 ? -3.982 2.25 -5.273 1 93.12 98 ASN A CA 1
ATOM 758 C C . ASN A 1 98 ? -3.27 1.268 -6.199 1 93.12 98 ASN A C 1
ATOM 760 O O . ASN A 1 98 ? -2.762 1.656 -7.25 1 93.12 98 ASN A O 1
ATOM 764 N N . SER A 1 99 ? -3.158 0.015 -5.762 1 94.88 99 SER A N 1
ATOM 765 C CA . SER A 1 99 ? -2.504 -0.986 -6.598 1 94.88 99 SER A CA 1
ATOM 766 C C . SER A 1 99 ? -3.281 -1.222 -7.887 1 94.88 99 SER A C 1
ATOM 768 O O . SER A 1 99 ? -2.688 -1.438 -8.945 1 94.88 99 SER A O 1
ATOM 770 N N . LEU A 1 100 ? -4.605 -1.13 -7.824 1 92.62 100 LEU A N 1
ATOM 771 C CA . LEU A 1 100 ? -5.449 -1.286 -9 1 92.62 100 LEU A CA 1
ATOM 772 C C . LEU A 1 100 ? -5.27 -0.112 -9.961 1 92.62 100 LEU A C 1
ATOM 774 O O . LEU A 1 100 ? -5.191 -0.302 -11.172 1 92.62 100 LEU A O 1
ATOM 778 N N . ILE A 1 101 ? -5.215 1.029 -9.469 1 88.88 101 ILE A N 1
ATOM 779 C CA . ILE A 1 101 ? -4.945 2.199 -10.297 1 88.88 101 ILE A CA 1
ATOM 780 C C . ILE A 1 101 ? -3.621 2.018 -11.031 1 88.88 101 ILE A C 1
ATOM 782 O O . ILE A 1 101 ? -3.547 2.209 -12.25 1 88.88 101 ILE A O 1
ATOM 786 N N . SER A 1 102 ? -2.598 1.632 -10.312 1 90.88 102 SER A N 1
ATOM 787 C CA . SER A 1 102 ? -1.287 1.39 -10.914 1 90.88 102 SER A CA 1
ATOM 788 C C . SER A 1 102 ? -1.354 0.285 -11.961 1 90.88 102 SER A C 1
ATOM 790 O O . SER A 1 102 ? -0.784 0.417 -13.047 1 90.88 102 SER A O 1
ATOM 792 N N . PHE A 1 103 ? -2.002 -0.742 -11.648 1 92.88 103 PHE A N 1
ATOM 793 C CA . PHE A 1 103 ? -2.148 -1.877 -12.555 1 92.88 103 PHE A CA 1
ATOM 794 C C . PHE A 1 103 ? -2.826 -1.452 -13.852 1 92.88 103 PHE A C 1
ATOM 796 O O . PHE A 1 103 ? -2.322 -1.729 -14.945 1 92.88 103 PHE A O 1
ATOM 803 N N . TYR A 1 104 ? -3.869 -0.715 -13.703 1 87.75 104 TYR A N 1
ATOM 804 C CA . TYR A 1 104 ? -4.641 -0.357 -14.883 1 87.75 104 TYR A CA 1
ATOM 805 C C . TYR A 1 104 ? -3.973 0.785 -15.648 1 87.75 104 TYR A C 1
ATOM 807 O O . TYR A 1 104 ? -4.203 0.96 -16.844 1 87.75 104 TYR A O 1
ATOM 815 N N . SER A 1 105 ? -3.223 1.553 -15.047 1 84.94 105 SER A N 1
ATOM 816 C CA . SER A 1 105 ? -2.475 2.602 -15.734 1 84.94 105 SER A CA 1
ATOM 817 C C . SER A 1 105 ? -1.389 2.012 -16.625 1 84.94 105 SER A C 1
ATOM 819 O O . SER A 1 105 ? -1.006 2.617 -17.625 1 84.94 105 SER A O 1
ATOM 821 N N . LYS A 1 106 ? -0.859 0.948 -16.281 1 82.38 106 LYS A N 1
ATOM 822 C CA . LYS A 1 106 ? 0.221 0.311 -17.031 1 82.38 106 LYS A CA 1
ATOM 823 C C . LYS A 1 106 ? -0.33 -0.606 -18.125 1 82.38 106 LYS A C 1
ATOM 825 O O . LYS A 1 106 ? 0.378 -0.943 -19.078 1 82.38 106 LYS A O 1
ATOM 830 N N . SER A 1 107 ? -1.477 -1.027 -17.859 1 71.56 107 SER A N 1
ATOM 831 C CA . SER A 1 107 ? -2.082 -1.963 -18.797 1 71.56 107 SER A CA 1
ATOM 832 C C . SER A 1 107 ? -2.531 -1.253 -20.062 1 71.56 107 SER A C 1
ATOM 834 O O . SER A 1 107 ? -3.111 -0.166 -20 1 71.56 107 SER A O 1
ATOM 836 N N . GLN A 1 108 ? -1.735 -1.199 -21.141 1 60.22 108 GLN A N 1
ATOM 837 C CA . GLN A 1 108 ? -1.964 -0.58 -22.453 1 60.22 108 GLN A CA 1
ATOM 838 C C . GLN A 1 108 ? -3.455 -0.489 -22.766 1 60.22 108 GLN A C 1
ATOM 840 O O . GLN A 1 108 ? -3.914 0.495 -23.344 1 60.22 108 GLN A O 1
ATOM 845 N N . ARG A 1 109 ? -4.102 -1.539 -22.75 1 49.5 109 ARG A N 1
ATOM 846 C CA . ARG A 1 109 ? -5.457 -1.584 -23.281 1 49.5 109 ARG A CA 1
ATOM 847 C C . ARG A 1 109 ? -6.434 -0.863 -22.344 1 49.5 109 ARG A C 1
ATOM 849 O O . ARG A 1 109 ? -7.559 -0.552 -22.75 1 49.5 109 ARG A O 1
ATOM 856 N N . LEU A 1 110 ? -6.246 -0.487 -21.109 1 46.25 110 LEU A N 1
ATOM 857 C CA . LEU A 1 110 ? -7.348 -0.249 -20.188 1 46.25 110 LEU A CA 1
ATOM 858 C C . LEU A 1 110 ? -7.414 1.222 -19.797 1 46.25 110 LEU A C 1
ATOM 860 O O . LEU A 1 110 ? -8.203 1.599 -18.922 1 46.25 110 LEU A O 1
ATOM 864 N N . SER A 1 111 ? -6.777 2.061 -20.453 1 45.94 111 SER A N 1
ATOM 865 C CA . SER A 1 111 ? -7.031 3.475 -20.203 1 45.94 111 SER A CA 1
ATOM 866 C C . SER A 1 111 ? -8.484 3.711 -19.797 1 45.94 111 SER A C 1
ATOM 868 O O . SER A 1 111 ? -8.758 4.52 -18.906 1 45.94 111 SER A O 1
ATOM 870 N N . ASP A 1 112 ? -9.305 3.059 -20.547 1 42.16 112 ASP A N 1
ATOM 871 C CA . ASP A 1 112 ? -10.734 3.314 -20.375 1 42.16 112 ASP A CA 1
ATOM 872 C C . ASP A 1 112 ? -11.242 2.715 -19.078 1 42.16 112 ASP A C 1
ATOM 874 O O . ASP A 1 112 ? -12.195 3.225 -18.484 1 42.16 112 ASP A O 1
ATOM 878 N N . VAL A 1 113 ? -10.727 1.712 -18.625 1 38.56 113 VAL A N 1
ATOM 879 C CA . VAL A 1 113 ? -11.289 0.962 -17.5 1 38.56 113 VAL A CA 1
ATOM 880 C C . VAL A 1 113 ? -10.938 1.653 -16.188 1 38.56 113 VAL A C 1
ATOM 882 O O . VAL A 1 113 ? -11.75 1.689 -15.258 1 38.56 113 VAL A O 1
ATOM 885 N N . ALA A 1 114 ? -9.805 2.125 -16.031 1 41.12 114 ALA A N 1
ATOM 886 C CA . ALA A 1 114 ? -9.445 2.789 -14.773 1 41.12 114 ALA A CA 1
ATOM 887 C C . ALA A 1 114 ? -10.453 3.889 -14.438 1 41.12 114 ALA A C 1
ATOM 889 O O . ALA A 1 114 ? -10.844 4.043 -13.273 1 41.12 114 ALA A O 1
ATOM 890 N N . ILE A 1 115 ? -10.906 4.555 -15.43 1 41.22 115 ILE A N 1
ATOM 891 C CA . ILE A 1 115 ? -11.852 5.645 -15.203 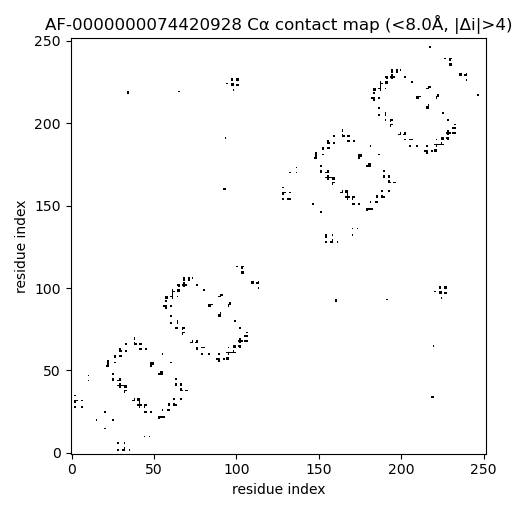1 41.22 115 ILE A CA 1
ATOM 892 C C . ILE A 1 115 ? -13.164 5.082 -14.656 1 41.22 115 ILE A C 1
ATOM 894 O O . ILE A 1 115 ? -13.75 5.645 -13.727 1 41.22 115 ILE A O 1
ATOM 898 N N . LYS A 1 116 ? -13.602 4.113 -15.203 1 38.44 116 LYS A N 1
ATOM 899 C CA . LYS A 1 116 ? -14.93 3.629 -14.852 1 38.44 116 LYS A CA 1
ATOM 900 C C . LYS A 1 116 ? -14.953 3.082 -13.422 1 38.44 116 LYS A C 1
ATOM 902 O O . LYS A 1 116 ? -15.938 3.266 -12.703 1 38.44 116 LYS A O 1
ATOM 907 N N . TYR A 1 117 ? -14.117 2.35 -13.039 1 36.22 117 TYR A N 1
ATOM 908 C CA . TYR A 1 117 ? -14.164 1.739 -11.719 1 36.22 117 TYR A CA 1
ATOM 909 C C . TYR A 1 117 ? -14.039 2.795 -10.625 1 36.22 117 TYR A C 1
ATOM 911 O O . TYR A 1 117 ? -14.711 2.715 -9.594 1 36.22 117 TYR A O 1
ATOM 919 N N . PHE A 1 118 ? -13.18 3.742 -10.836 1 40.84 118 PHE A N 1
ATOM 920 C CA . PHE A 1 118 ? -13.133 4.781 -9.812 1 40.84 118 PHE A CA 1
ATOM 921 C C . PHE A 1 118 ? -14.484 5.473 -9.688 1 40.84 118 P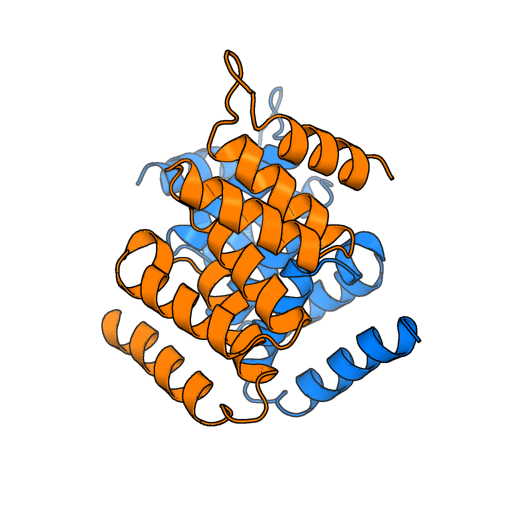HE A C 1
ATOM 923 O O . PHE A 1 118 ? -14.852 5.945 -8.609 1 40.84 118 PHE A O 1
ATOM 930 N N . ASP A 1 119 ? -15.102 5.562 -10.68 1 40.97 119 ASP A N 1
ATOM 931 C CA . ASP A 1 119 ? -16.438 6.137 -10.609 1 40.97 119 ASP A CA 1
ATOM 932 C C . ASP A 1 119 ? -17.375 5.277 -9.75 1 40.97 119 ASP A C 1
ATOM 934 O O . ASP A 1 119 ? -18.234 5.797 -9.047 1 40.97 119 ASP A O 1
ATOM 938 N N . ARG A 1 120 ? -17.219 4.094 -9.859 1 38.41 120 ARG A N 1
ATOM 939 C CA . ARG A 1 120 ? -18.141 3.236 -9.102 1 38.41 120 ARG A CA 1
ATOM 940 C C . ARG A 1 120 ? -17.828 3.279 -7.613 1 38.41 120 ARG A C 1
ATOM 942 O O . ARG A 1 120 ? -18.719 3.141 -6.781 1 38.41 120 ARG A O 1
ATOM 949 N N . THR A 1 121 ? -16.672 3.178 -7.277 1 34.81 121 THR A N 1
ATOM 950 C CA . THR A 1 121 ? -16.391 3.252 -5.844 1 34.81 121 THR A CA 1
ATOM 951 C C . THR A 1 121 ? -16.875 4.586 -5.273 1 34.81 121 THR A C 1
ATOM 953 O O . THR A 1 121 ? -17.219 4.672 -4.09 1 34.81 121 THR A O 1
ATOM 956 N N . LYS A 1 122 ? -16.812 5.66 -6.035 1 36.94 122 LYS A N 1
ATOM 957 C CA . LYS A 1 122 ? -17.438 6.895 -5.574 1 36.94 122 LYS A CA 1
ATOM 958 C C . LYS A 1 122 ? -18.953 6.75 -5.512 1 36.94 122 LYS A C 1
ATOM 960 O O . LYS A 1 122 ? -19.609 7.363 -4.664 1 36.94 122 LYS A O 1
ATOM 965 N N . LYS A 1 123 ? -19.531 6.129 -6.492 1 37.16 123 LYS A N 1
ATOM 966 C CA . LYS A 1 123 ? -20.984 6.125 -6.469 1 37.16 123 LYS A CA 1
ATOM 967 C C . LYS A 1 123 ? -21.516 5.289 -5.305 1 37.16 123 LYS A C 1
ATOM 969 O O . LYS A 1 123 ? -22.688 5.398 -4.938 1 37.16 123 LYS A O 1
ATOM 974 N N . GLY A 1 124 ? -20.875 4.336 -4.875 1 33.56 124 GLY A N 1
ATOM 975 C CA . GLY A 1 124 ? -21.422 3.637 -3.723 1 33.56 124 GLY A CA 1
ATOM 976 C C . GLY A 1 124 ? -21.359 4.453 -2.447 1 33.56 124 GLY A C 1
ATOM 977 O O . GLY A 1 124 ? -21.844 4.016 -1.4 1 33.56 124 GLY A O 1
ATOM 978 N N . ARG A 1 125 ? -20.438 5.309 -2.336 1 31.98 125 ARG A N 1
ATOM 979 C CA . ARG A 1 125 ? -20.453 6.109 -1.117 1 31.98 125 ARG A CA 1
ATOM 980 C C . ARG A 1 125 ? -21.438 7.27 -1.244 1 31.98 125 ARG A C 1
ATOM 982 O O . ARG A 1 125 ? -21.75 7.934 -0.256 1 31.98 125 ARG A O 1
ATOM 989 N N . LEU A 1 126 ? -21.984 7.449 -2.348 1 29.73 126 LEU A N 1
ATOM 990 C CA . LEU A 1 126 ? -23.125 8.352 -2.25 1 29.73 126 LEU A CA 1
ATOM 991 C C . LEU A 1 126 ? -24.406 7.578 -1.907 1 29.73 126 LEU A C 1
ATOM 993 O O . LEU A 1 126 ? -24.578 6.441 -2.355 1 29.73 126 LEU A O 1
ATOM 997 N N . MET B 1 1 ? -15.062 3.486 15.742 1 39.38 1 MET B N 1
ATOM 998 C CA . MET B 1 1 ? -15.047 4.211 17 1 39.38 1 MET B CA 1
ATOM 999 C C . MET B 1 1 ? -13.719 4.004 17.734 1 39.38 1 MET B C 1
ATOM 1001 O O . MET B 1 1 ? -13.094 4.969 18.172 1 39.38 1 MET B O 1
ATOM 1005 N N . MET B 1 2 ? -13.234 2.777 17.781 1 41.88 2 MET B N 1
ATOM 1006 C CA . MET B 1 2 ? -12.094 2.395 18.594 1 41.88 2 MET B CA 1
ATOM 1007 C C . MET B 1 2 ? -10.797 2.947 18.016 1 41.88 2 MET B C 1
ATOM 1009 O O . MET B 1 2 ? -9.969 3.492 18.75 1 41.88 2 MET B O 1
ATOM 1013 N N . PHE B 1 3 ? -10.789 3.002 16.75 1 43.31 3 PHE B N 1
ATOM 1014 C CA . PHE B 1 3 ? -9.555 3.492 16.156 1 43.31 3 PHE B CA 1
ATOM 1015 C C . PHE B 1 3 ? -9.445 5.008 16.297 1 43.31 3 PHE B C 1
ATOM 1017 O O . PHE B 1 3 ? -8.352 5.543 16.469 1 43.31 3 PHE B O 1
ATOM 1024 N N . LYS B 1 4 ? -10.562 5.633 16.234 1 49.06 4 LYS B N 1
ATOM 1025 C CA . LYS B 1 4 ? -10.594 7.078 16.438 1 49.06 4 LYS B CA 1
ATOM 1026 C C . LYS B 1 4 ? -10.172 7.434 17.859 1 49.06 4 LYS B C 1
ATOM 1028 O O . LYS B 1 4 ? -9.422 8.391 18.078 1 49.06 4 LYS B O 1
ATOM 1033 N N . GLU B 1 5 ? -10.82 6.703 18.766 1 46.22 5 GLU B N 1
ATOM 1034 C CA . GLU B 1 5 ? -10.531 6.965 20.172 1 46.22 5 GLU B CA 1
ATOM 1035 C C . GLU B 1 5 ? -9.07 6.668 20.5 1 46.22 5 GLU B C 1
ATOM 1037 O O . GLU B 1 5 ? -8.438 7.402 21.266 1 46.22 5 GLU B O 1
ATOM 1042 N N . ALA B 1 6 ? -8.609 5.613 19.938 1 46.62 6 ALA B N 1
ATOM 1043 C CA . ALA B 1 6 ? -7.219 5.25 20.188 1 46.62 6 ALA B CA 1
ATOM 1044 C C . ALA B 1 6 ? -6.27 6.305 19.625 1 46.62 6 ALA B C 1
ATOM 1046 O O . ALA B 1 6 ? -5.273 6.656 20.266 1 46.62 6 ALA B O 1
ATOM 1047 N N . ALA B 1 7 ? -6.715 6.859 18.547 1 50.47 7 ALA B N 1
ATOM 1048 C CA . ALA B 1 7 ? -5.91 7.91 17.922 1 50.47 7 ALA B CA 1
ATOM 1049 C C . ALA B 1 7 ? -5.918 9.18 18.781 1 50.47 7 ALA B C 1
ATOM 1051 O O . ALA B 1 7 ? -4.895 9.859 18.906 1 50.47 7 ALA B O 1
ATOM 1052 N N . LYS B 1 8 ? -7.086 9.469 19.203 1 49.34 8 LYS B N 1
ATOM 1053 C CA . LYS B 1 8 ? -7.199 10.594 20.125 1 49.34 8 LYS B CA 1
ATOM 1054 C C . LYS B 1 8 ? -6.301 10.398 21.344 1 49.34 8 LYS B C 1
ATOM 1056 O O . LYS B 1 8 ? -5.641 11.344 21.797 1 49.34 8 LYS B O 1
ATOM 1061 N N . TYR B 1 9 ? -6.398 9.234 21.891 1 43.94 9 TYR B N 1
ATOM 1062 C CA . TYR B 1 9 ? -5.551 8.953 23.031 1 43.94 9 TYR B CA 1
ATOM 1063 C C . TYR B 1 9 ? -4.078 9.117 22.688 1 43.94 9 TYR B C 1
ATOM 1065 O O . TYR B 1 9 ? -3.299 9.664 23.469 1 43.94 9 TYR B O 1
ATOM 1073 N N . PHE B 1 10 ? -3.871 8.688 21.516 1 48.84 10 PHE B N 1
ATOM 1074 C CA . PHE B 1 10 ? -2.48 8.828 21.109 1 48.84 10 PHE B CA 1
ATOM 1075 C C . PHE B 1 10 ? -2.111 10.297 20.922 1 48.84 10 PHE B C 1
ATOM 1077 O O . PHE B 1 10 ? -1.001 10.711 21.25 1 48.84 10 PHE B O 1
ATOM 1084 N N . SER B 1 11 ? -2.975 11 20.281 1 46.19 11 SER B N 1
ATOM 1085 C CA . SER B 1 11 ? -2.732 12.422 20.062 1 46.19 11 SER B CA 1
ATOM 1086 C C . SER B 1 11 ? -2.623 13.18 21.391 1 46.19 11 SER B C 1
ATOM 1088 O O . SER B 1 11 ? -1.828 14.109 21.516 1 46.19 11 SER B O 1
ATOM 1090 N N . GLU B 1 12 ? -3.535 12.969 22.203 1 44.41 12 GLU B N 1
ATOM 1091 C CA . GLU B 1 12 ? -3.547 13.602 23.516 1 44.41 12 GLU B CA 1
ATOM 1092 C C . GLU B 1 12 ? -2.414 13.078 24.391 1 44.41 12 GLU B C 1
ATOM 1094 O O . GLU B 1 12 ? -2.021 13.734 25.359 1 44.41 12 GLU B O 1
ATOM 1099 N N . MET B 1 13 ? -1.956 11.953 24.141 1 41.56 13 MET B N 1
ATOM 1100 C CA . MET B 1 13 ? -0.814 11.477 24.922 1 41.56 13 MET B CA 1
ATOM 1101 C C . MET B 1 13 ? 0.442 12.273 24.578 1 41.56 13 MET B C 1
ATOM 1103 O O . MET B 1 13 ? 1.54 11.922 25.016 1 41.56 13 MET B O 1
ATOM 1107 N N . GLY B 1 14 ? 0.504 13.258 23.891 1 40.81 14 GLY B N 1
ATOM 1108 C CA . GLY B 1 14 ? 1.618 14.188 23.844 1 40.81 14 GLY B CA 1
ATOM 1109 C C . GLY B 1 14 ? 2.418 14.242 25.125 1 40.81 14 GLY B C 1
ATOM 1110 O O . GLY B 1 14 ? 3.557 14.711 25.141 1 40.81 14 GLY B O 1
ATOM 1111 N N . GLY B 1 15 ? 1.758 14.344 26.203 1 38.31 15 GLY B N 1
ATOM 1112 C CA . GLY B 1 15 ? 2.512 14.156 27.422 1 38.31 15 GLY B CA 1
ATOM 1113 C C . GLY B 1 15 ? 2.957 12.727 27.641 1 38.31 15 GLY B C 1
ATOM 1114 O O . GLY B 1 15 ? 2.553 12.086 28.625 1 38.31 15 GLY B O 1
ATOM 1115 N N . PHE B 1 16 ? 3.16 11.93 26.609 1 42.53 16 PHE B N 1
ATOM 1116 C CA . PHE B 1 16 ? 3.627 10.555 26.75 1 42.53 16 PHE B CA 1
ATOM 1117 C C . PHE B 1 16 ? 4.941 10.508 27.516 1 42.53 16 PHE B C 1
ATOM 1119 O O . PHE B 1 16 ? 6.016 10.672 26.938 1 42.53 16 PHE B O 1
ATOM 1126 N N . GLY B 1 17 ? 5.02 11.109 28.391 1 41.03 17 GLY B N 1
ATOM 1127 C CA . GLY B 1 17 ? 6.266 10.953 29.125 1 41.03 17 GLY B CA 1
ATOM 1128 C C . GLY B 1 17 ? 6.926 9.602 28.906 1 41.03 17 GLY B C 1
ATOM 1129 O O . GLY B 1 17 ? 7.879 9.492 28.141 1 41.03 17 GLY B O 1
ATOM 1130 N N . GLU B 1 18 ? 6.559 8.445 29.484 1 48.81 18 GLU B N 1
ATOM 1131 C CA . GLU B 1 18 ? 7.297 7.191 29.578 1 48.81 18 GLU B CA 1
ATOM 1132 C C . GLU B 1 18 ? 7.012 6.285 28.391 1 48.81 18 GLU B C 1
ATOM 1134 O O . GLU B 1 18 ? 7.781 5.367 28.094 1 48.81 18 GLU B O 1
ATOM 1139 N N . LEU B 1 19 ? 5.832 6.445 27.609 1 52.06 19 LEU B N 1
ATOM 1140 C CA . LEU B 1 19 ? 5.602 5.422 26.594 1 52.06 19 LEU B CA 1
ATOM 1141 C C . LEU B 1 19 ? 5.512 6.043 25.203 1 52.06 19 LEU B C 1
ATOM 1143 O O . LEU B 1 19 ? 4.418 6.199 24.656 1 52.06 19 LEU B O 1
ATOM 1147 N N . GLU B 1 20 ? 6.395 6.801 24.75 1 58.38 20 GLU B N 1
ATOM 1148 C CA . GLU B 1 20 ? 6.449 7.344 23.391 1 58.38 20 GLU B CA 1
ATOM 1149 C C . GLU B 1 20 ? 6.336 6.238 22.359 1 58.38 20 GLU B C 1
ATOM 1151 O O . GLU B 1 20 ? 7.055 5.242 22.422 1 58.38 20 GLU B O 1
ATOM 1156 N N . PRO B 1 21 ? 5.277 6.426 21.609 1 65.88 21 PRO B N 1
ATOM 1157 C CA . PRO B 1 21 ? 5.188 5.414 20.547 1 65.88 21 PRO B CA 1
ATOM 1158 C C . PRO B 1 21 ? 6.445 5.344 19.688 1 65.88 21 PRO B C 1
ATOM 1160 O O . PRO B 1 21 ? 7.078 6.371 19.438 1 65.88 21 PRO B O 1
ATOM 1163 N N . ASN B 1 22 ? 6.762 4.242 19.422 1 77.25 22 ASN B N 1
ATOM 1164 C CA . ASN B 1 22 ? 7.82 4.043 18.438 1 77.25 22 ASN B CA 1
ATOM 1165 C C . ASN B 1 22 ? 7.281 4.109 17.016 1 77.25 22 ASN B C 1
ATOM 1167 O O . ASN B 1 22 ? 6.094 4.355 16.812 1 77.25 22 ASN B O 1
ATOM 1171 N N . ILE B 1 23 ? 7.996 4.027 15.938 1 77.5 23 ILE B N 1
ATOM 1172 C CA . ILE B 1 23 ? 7.672 4.18 14.523 1 77.5 23 ILE B CA 1
ATOM 1173 C C . ILE B 1 23 ? 6.523 3.242 14.156 1 77.5 23 ILE B C 1
ATOM 1175 O O . ILE B 1 23 ? 5.617 3.621 13.406 1 77.5 23 ILE B O 1
ATOM 1179 N N . MET B 1 24 ? 6.508 2.109 14.711 1 82.31 24 MET B N 1
ATOM 1180 C CA . MET B 1 24 ? 5.484 1.124 14.375 1 82.31 24 MET B CA 1
ATOM 1181 C C . MET B 1 24 ? 4.121 1.554 14.906 1 82.31 24 MET B C 1
ATOM 1183 O O . MET B 1 24 ? 3.105 1.392 14.227 1 82.31 24 MET B O 1
ATOM 1187 N N . SER B 1 25 ? 4.129 2.156 16.062 1 84.38 25 SER B N 1
ATOM 1188 C CA . SER B 1 25 ? 2.869 2.598 16.656 1 84.38 25 SER B CA 1
ATOM 1189 C C . SER B 1 25 ? 2.295 3.795 15.898 1 84.38 25 SER B C 1
ATOM 1191 O O . SER B 1 25 ? 1.098 3.834 15.609 1 84.38 25 SER B O 1
ATOM 1193 N N . TRP B 1 26 ? 3.205 4.758 15.594 1 90.38 26 TRP B N 1
ATOM 1194 C CA . TRP B 1 26 ? 2.748 5.906 14.82 1 90.38 26 TRP B CA 1
ATOM 1195 C C . TRP B 1 26 ? 2.195 5.469 13.469 1 90.38 26 TRP B C 1
ATOM 1197 O O . TRP B 1 26 ? 1.103 5.887 13.078 1 90.38 26 TRP B O 1
ATOM 1207 N N . THR B 1 27 ? 2.922 4.57 12.82 1 92.56 27 THR B N 1
ATOM 1208 C CA . THR B 1 27 ? 2.527 4.082 11.508 1 92.56 27 THR B CA 1
ATOM 1209 C C . THR B 1 27 ? 1.187 3.355 11.578 1 92.56 27 THR B C 1
ATOM 1211 O O . THR B 1 27 ? 0.311 3.576 10.734 1 92.56 27 THR B O 1
ATOM 1214 N N . ALA B 1 28 ? 1.027 2.559 12.57 1 91.44 28 ALA B N 1
ATOM 1215 C CA . ALA B 1 28 ? -0.223 1.825 12.75 1 91.44 28 ALA B CA 1
ATOM 1216 C C . ALA B 1 28 ? -1.395 2.781 12.953 1 91.44 28 ALA B C 1
ATOM 1218 O O . ALA B 1 28 ? -2.467 2.59 12.375 1 91.44 28 ALA B O 1
ATOM 1219 N N . LEU B 1 29 ? -1.246 3.812 13.758 1 92.19 29 LEU B N 1
ATOM 1220 C CA . LEU B 1 29 ? -2.289 4.797 14.039 1 92.19 29 LEU B CA 1
ATOM 1221 C C . LEU B 1 29 ? -2.641 5.582 12.781 1 92.19 29 LEU B C 1
ATOM 1223 O O . LEU B 1 29 ? -3.818 5.809 12.492 1 92.19 29 LEU B O 1
ATOM 1227 N N . ILE B 1 30 ? -1.667 5.945 12.039 1 95.56 30 ILE B N 1
ATOM 1228 C CA . ILE B 1 30 ? -1.861 6.703 10.805 1 95.56 30 ILE B CA 1
ATOM 1229 C C . ILE B 1 30 ? -2.604 5.844 9.781 1 95.56 30 ILE B C 1
ATOM 1231 O O . ILE B 1 30 ? -3.648 6.25 9.266 1 95.56 30 ILE B O 1
ATOM 1235 N N . THR B 1 31 ? -2.068 4.648 9.586 1 95.75 31 THR B N 1
ATOM 1236 C CA . THR B 1 31 ? -2.666 3.754 8.602 1 95.75 31 THR B CA 1
ATOM 1237 C C . THR B 1 31 ? -4.07 3.34 9.031 1 95.75 31 THR B C 1
ATOM 1239 O O . THR B 1 31 ? -4.977 3.24 8.203 1 95.75 31 THR B O 1
ATOM 1242 N N . GLY B 1 32 ? -4.223 3.107 10.273 1 93.19 32 GLY B N 1
ATOM 1243 C CA . GLY B 1 32 ? -5.535 2.742 10.789 1 93.19 32 GLY B CA 1
ATOM 1244 C C . GLY B 1 32 ? -6.582 3.814 10.562 1 93.19 32 GLY B C 1
ATOM 1245 O O . GLY B 1 32 ? -7.703 3.516 10.141 1 93.19 32 GLY B O 1
ATOM 1246 N N . ASN B 1 33 ? -6.262 5.051 10.82 1 93.75 33 ASN B N 1
ATOM 1247 C CA . ASN B 1 33 ? -7.195 6.152 10.594 1 93.75 33 ASN B CA 1
ATOM 1248 C C . ASN B 1 33 ? -7.539 6.293 9.117 1 93.75 33 ASN B C 1
ATOM 1250 O O . ASN B 1 33 ? -8.703 6.48 8.758 1 93.75 33 ASN B O 1
ATOM 1254 N N . LEU B 1 34 ? -6.48 6.164 8.32 1 96.12 34 LEU B N 1
ATOM 1255 C CA . LEU B 1 34 ? -6.703 6.285 6.883 1 96.12 34 LEU B CA 1
ATOM 1256 C C . LEU B 1 34 ? -7.645 5.195 6.387 1 96.12 34 LEU B C 1
ATOM 1258 O O . LEU B 1 34 ? -8.609 5.477 5.668 1 96.12 34 LEU B O 1
ATOM 1262 N N . GLN B 1 35 ? -7.477 4.004 6.812 1 92.5 35 GLN B N 1
ATOM 1263 C CA . GLN B 1 35 ? -8.25 2.857 6.355 1 92.5 35 GLN B CA 1
ATOM 1264 C C . GLN B 1 35 ? -9.68 2.904 6.902 1 92.5 35 GLN B C 1
ATOM 1266 O O . GLN B 1 35 ? -10.594 2.34 6.309 1 92.5 35 GLN B O 1
ATOM 1271 N N . ASN B 1 36 ? -9.828 3.594 7.941 1 90.62 36 ASN B N 1
ATOM 1272 C CA . ASN B 1 36 ? -11.148 3.672 8.547 1 90.62 36 ASN B CA 1
ATOM 1273 C C . ASN B 1 36 ? -11.883 4.949 8.141 1 90.62 36 ASN B C 1
ATOM 1275 O O . ASN B 1 36 ? -12.898 5.305 8.734 1 90.62 36 ASN B O 1
ATOM 1279 N N . GLY B 1 37 ? -11.305 5.66 7.188 1 91.94 37 GLY B N 1
ATOM 1280 C CA . GLY B 1 37 ? -12.031 6.777 6.598 1 91.94 37 GLY B CA 1
ATOM 1281 C C . GLY B 1 37 ? -11.781 8.094 7.312 1 91.94 37 GLY B C 1
ATOM 1282 O O . GLY B 1 37 ? -12.625 8.992 7.281 1 91.94 37 GLY B O 1
ATOM 1283 N N . TYR B 1 38 ? -10.656 8.234 7.973 1 92.81 38 TYR B N 1
ATOM 1284 C CA . TYR B 1 38 ? -10.312 9.469 8.664 1 92.81 38 TYR B CA 1
ATOM 1285 C C . TYR B 1 38 ? -8.969 10.008 8.188 1 92.81 38 TYR B C 1
ATOM 1287 O O . TYR B 1 38 ? -8.023 10.117 8.969 1 92.81 38 TYR B O 1
ATOM 1295 N N . PRO B 1 39 ? -8.875 10.461 6.957 1 95.69 39 PRO B N 1
ATOM 1296 C CA . PRO B 1 39 ? -7.602 10.914 6.391 1 95.69 39 PRO B CA 1
ATOM 1297 C C . PRO B 1 39 ? -7.07 12.18 7.062 1 95.69 39 PRO B C 1
ATOM 1299 O O . PRO B 1 39 ? -5.855 12.344 7.203 1 95.69 39 PRO B O 1
ATOM 1302 N N . TYR B 1 40 ? -7.941 13.062 7.531 1 95.88 40 TYR B N 1
ATOM 1303 C CA . TYR B 1 40 ? -7.484 14.266 8.227 1 95.88 40 TYR B CA 1
ATOM 1304 C C . TYR B 1 40 ? -6.777 13.906 9.523 1 95.88 40 TYR B C 1
ATOM 1306 O O . TYR B 1 40 ? -5.727 14.477 9.844 1 95.88 40 TYR B O 1
ATOM 1314 N N . GLN B 1 41 ? -7.367 12.977 10.172 1 95.5 41 GLN B N 1
ATOM 1315 C CA . GLN B 1 41 ? -6.742 12.531 11.414 1 95.5 41 GLN B CA 1
ATOM 1316 C C . GLN B 1 41 ? -5.391 11.875 11.133 1 95.5 41 GLN B C 1
ATOM 1318 O O . GLN B 1 41 ? -4.438 12.062 11.891 1 95.5 41 GLN B O 1
ATOM 1323 N N . ALA B 1 42 ? -5.328 11.078 10.117 1 96.88 42 ALA B N 1
ATOM 1324 C CA . ALA B 1 42 ? -4.07 10.461 9.719 1 96.88 42 ALA B CA 1
ATOM 1325 C C . ALA B 1 42 ? -2.988 11.508 9.484 1 96.88 42 ALA B C 1
ATOM 1327 O O . ALA B 1 42 ? -1.862 11.367 9.961 1 96.88 42 ALA B O 1
ATOM 1328 N N . LEU B 1 43 ? -3.35 12.594 8.805 1 97.88 43 LEU B N 1
ATOM 1329 C CA . LEU B 1 43 ? -2.395 13.648 8.5 1 97.88 43 LEU B CA 1
ATOM 1330 C C . LEU B 1 43 ? -1.978 14.383 9.773 1 97.88 43 LEU B C 1
ATOM 1332 O O . LEU B 1 43 ? -0.811 14.75 9.93 1 97.88 43 LEU B O 1
ATOM 1336 N N . ASN B 1 44 ? -2.885 14.617 10.648 1 95.81 44 ASN B N 1
ATOM 1337 C CA . ASN B 1 44 ? -2.566 15.258 11.914 1 95.81 44 ASN B CA 1
ATOM 1338 C C . ASN B 1 44 ? -1.6 14.414 12.742 1 95.81 44 ASN B C 1
ATOM 1340 O O . ASN B 1 44 ? -0.665 14.953 13.344 1 95.81 44 ASN B O 1
ATOM 1344 N N . LEU B 1 45 ? -1.815 13.125 12.766 1 94.38 45 LEU B N 1
ATOM 1345 C CA . LEU B 1 45 ? -0.922 12.211 13.469 1 94.38 45 LEU B CA 1
ATOM 1346 C C . LEU B 1 45 ? 0.468 12.211 12.844 1 94.38 45 LEU B C 1
ATOM 1348 O O . LEU B 1 45 ? 1.475 12.172 13.555 1 94.38 45 LEU B O 1
ATOM 1352 N N . PHE B 1 46 ? 0.499 12.297 11.57 1 97.25 46 PHE B N 1
ATOM 1353 C CA . PHE B 1 46 ? 1.777 12.359 10.867 1 97.25 46 PHE B CA 1
ATOM 1354 C C . PHE B 1 46 ? 2.547 13.617 11.273 1 97.25 46 PHE B C 1
ATOM 1356 O O . PHE B 1 46 ? 3.752 13.555 11.523 1 97.25 46 PHE B O 1
ATOM 1363 N N . LYS B 1 47 ? 1.878 14.719 11.258 1 96.12 47 LYS B N 1
ATOM 1364 C CA . LYS B 1 47 ? 2.506 15.961 11.695 1 96.12 47 LYS B CA 1
ATOM 1365 C C . LYS B 1 47 ? 3.111 15.812 13.086 1 96.12 47 LYS B C 1
ATOM 1367 O O . LYS B 1 47 ? 4.246 16.234 13.328 1 96.12 47 LYS B O 1
ATOM 1372 N N . LYS B 1 48 ? 2.404 15.219 14.016 1 91.88 48 LYS B N 1
ATOM 1373 C CA . LYS B 1 48 ? 2.891 14.992 15.367 1 91.88 48 LYS B CA 1
ATOM 1374 C C . LYS B 1 48 ? 4.102 14.062 15.375 1 91.88 48 LYS B C 1
ATOM 1376 O O . LYS B 1 48 ? 5.055 14.281 16.125 1 91.88 48 LYS B O 1
ATOM 1381 N N . MET B 1 49 ? 3.996 12.984 14.57 1 93.12 49 MET B N 1
ATOM 1382 C CA . MET B 1 49 ? 5.105 12.047 14.43 1 93.12 49 MET B CA 1
ATOM 1383 C C . MET B 1 49 ? 6.395 12.781 14.07 1 93.12 49 MET B C 1
ATOM 1385 O O . MET B 1 49 ? 7.434 12.57 14.703 1 93.12 49 MET B O 1
ATOM 1389 N N . VAL B 1 50 ? 6.289 13.672 13.102 1 93.81 50 VAL B N 1
ATOM 1390 C CA . VAL B 1 50 ? 7.445 14.398 12.594 1 93.81 50 VAL B CA 1
ATOM 1391 C C . VAL B 1 50 ? 7.938 15.391 13.641 1 93.81 50 VAL B C 1
ATOM 1393 O O . VAL B 1 50 ? 9.141 15.516 13.875 1 93.81 50 VAL B O 1
ATOM 1396 N N . ILE B 1 51 ? 7.047 16.062 14.289 1 92.94 51 ILE B N 1
ATOM 1397 C CA . ILE B 1 51 ? 7.395 17.047 15.312 1 92.94 51 ILE B CA 1
ATOM 1398 C C . ILE B 1 51 ? 8.141 16.375 16.453 1 92.94 51 ILE B C 1
ATOM 1400 O O . ILE B 1 51 ? 9.062 16.953 17.031 1 92.94 51 ILE B O 1
ATOM 1404 N N . ARG B 1 52 ? 7.852 15.125 16.734 1 90.44 52 ARG B N 1
ATOM 1405 C CA . ARG B 1 52 ? 8.477 14.367 17.812 1 90.44 52 ARG B CA 1
ATOM 1406 C C . ARG B 1 52 ? 9.805 13.773 17.359 1 90.44 52 ARG B C 1
ATOM 1408 O O . ARG B 1 52 ? 10.469 13.078 18.141 1 90.44 52 ARG B O 1
ATOM 1415 N N . GLY B 1 53 ? 10.109 13.953 16.109 1 91.69 53 GLY B N 1
ATOM 1416 C CA . GLY B 1 53 ? 11.414 13.531 15.609 1 91.69 53 GLY B CA 1
ATOM 1417 C C . GLY B 1 53 ? 11.438 12.078 15.172 1 91.69 53 GLY B C 1
ATOM 1418 O O . GLY B 1 53 ? 12.516 11.5 14.977 1 91.69 53 GLY B O 1
ATOM 1419 N N . VAL B 1 54 ? 10.297 11.469 15.102 1 91.69 54 VAL B N 1
ATOM 1420 C CA . VAL B 1 54 ? 10.219 10.094 14.617 1 91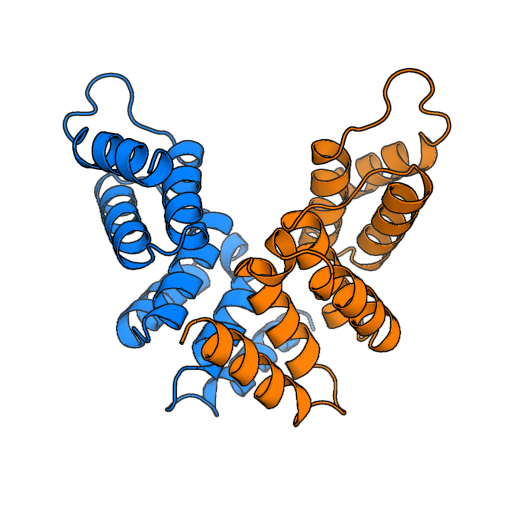.69 54 VAL B CA 1
ATOM 1421 C C . VAL B 1 54 ? 10.211 10.078 13.094 1 91.69 54 VAL B C 1
ATOM 1423 O O . VAL B 1 54 ? 9.375 10.734 12.461 1 91.69 54 VAL B O 1
ATOM 1426 N N . LYS B 1 55 ? 11.117 9.359 12.461 1 93.12 55 LYS B N 1
ATOM 1427 C CA . LYS B 1 55 ? 11.234 9.328 11.008 1 93.12 55 LYS B CA 1
ATOM 1428 C C . LYS B 1 55 ? 10.219 8.367 10.398 1 93.12 55 LYS B C 1
ATOM 1430 O O . LYS B 1 55 ? 10.117 7.211 10.812 1 93.12 55 LYS B O 1
ATOM 1435 N N . PRO B 1 56 ? 9.5 8.852 9.414 1 95 56 PRO B N 1
ATOM 1436 C CA . PRO B 1 56 ? 8.57 7.941 8.758 1 95 56 PRO B CA 1
ATOM 1437 C C . PRO B 1 56 ? 9.273 6.891 7.898 1 95 56 PRO B C 1
ATOM 1439 O O . PRO B 1 56 ? 10.32 7.168 7.312 1 95 56 PRO B O 1
ATOM 1442 N N . ASN B 1 57 ? 8.703 5.711 7.879 1 93.81 57 ASN B N 1
ATOM 1443 C CA . ASN B 1 57 ? 9.141 4.695 6.93 1 93.81 57 ASN B CA 1
ATOM 1444 C C . ASN B 1 57 ? 8.273 4.684 5.676 1 93.81 57 ASN B C 1
ATOM 1446 O O . ASN B 1 57 ? 7.41 5.555 5.504 1 93.81 57 ASN B O 1
ATOM 1450 N N . SER B 1 58 ? 8.469 3.764 4.801 1 94 58 SER B N 1
ATOM 1451 C CA . SER B 1 58 ? 7.785 3.715 3.514 1 94 58 SER B CA 1
ATOM 1452 C C . SER B 1 58 ? 6.281 3.52 3.695 1 94 58 SER B C 1
ATOM 1454 O O . SER B 1 58 ? 5.48 4.102 2.961 1 94 58 SER B O 1
ATOM 1456 N N . THR B 1 59 ? 5.91 2.703 4.656 1 94.75 59 THR B N 1
ATOM 1457 C CA . THR B 1 59 ? 4.496 2.465 4.918 1 94.75 59 THR B CA 1
ATOM 1458 C C . THR B 1 59 ? 3.799 3.754 5.348 1 94.75 59 THR B C 1
ATOM 1460 O O . THR B 1 59 ? 2.705 4.062 4.867 1 94.75 59 THR B O 1
ATOM 1463 N N . THR B 1 60 ? 4.434 4.492 6.219 1 96.69 60 THR B N 1
ATOM 1464 C CA . THR B 1 60 ? 3.891 5.773 6.656 1 96.69 60 THR B CA 1
ATOM 1465 C C . THR B 1 60 ? 3.762 6.734 5.477 1 96.69 60 THR B C 1
ATOM 1467 O O . THR B 1 60 ? 2.715 7.359 5.289 1 96.69 60 THR B O 1
ATOM 1470 N N . ILE B 1 61 ? 4.793 6.816 4.68 1 97.31 61 ILE B N 1
ATOM 1471 C CA . ILE B 1 61 ? 4.828 7.746 3.555 1 97.31 61 ILE B CA 1
ATOM 1472 C C . ILE B 1 61 ? 3.736 7.379 2.551 1 97.31 61 ILE B C 1
ATOM 1474 O O . ILE B 1 61 ? 2.982 8.242 2.102 1 97.31 61 ILE B O 1
ATOM 1478 N N . SER B 1 62 ? 3.586 6.117 2.221 1 97 62 SER B N 1
ATOM 1479 C CA . SER B 1 62 ? 2.535 5.699 1.299 1 97 62 SER B CA 1
ATOM 1480 C C . SER B 1 62 ? 1.152 6.043 1.842 1 97 62 SER B C 1
ATOM 1482 O O . SER B 1 62 ? 0.271 6.465 1.089 1 97 62 SER B O 1
ATOM 1484 N N . SER B 1 63 ? 0.958 5.863 3.115 1 97.94 63 SER B N 1
ATOM 1485 C CA . SER B 1 63 ? -0.314 6.176 3.758 1 97.94 63 SER B CA 1
ATOM 1486 C C . SER B 1 63 ? -0.619 7.668 3.68 1 97.94 63 SER B C 1
ATOM 1488 O O . SER B 1 63 ? -1.718 8.062 3.285 1 97.94 63 SER B O 1
ATOM 1490 N N . VAL B 1 64 ? 0.315 8.453 3.965 1 98 64 VAL B N 1
ATOM 1491 C CA . VAL B 1 64 ? 0.07 9.883 4.055 1 98 64 VAL B CA 1
ATOM 1492 C C . VAL B 1 64 ? -0.092 10.469 2.652 1 98 64 VAL B C 1
ATOM 1494 O O . VAL B 1 64 ? -0.895 11.383 2.443 1 98 64 VAL B O 1
ATOM 1497 N N . ILE B 1 65 ? 0.685 9.992 1.677 1 97 65 ILE B N 1
ATOM 1498 C CA . ILE B 1 65 ? 0.481 10.398 0.291 1 97 65 ILE B CA 1
ATOM 1499 C C . ILE B 1 65 ? -0.93 10.023 -0.154 1 97 65 ILE B C 1
ATOM 1501 O O . ILE B 1 65 ? -1.605 10.812 -0.824 1 97 65 ILE B O 1
ATOM 1505 N N . SER B 1 66 ? -1.376 8.883 0.232 1 97.25 66 SER B N 1
ATOM 1506 C CA . SER B 1 66 ? -2.732 8.445 -0.089 1 97.25 66 SER B CA 1
ATOM 1507 C C . SER B 1 66 ? -3.771 9.352 0.569 1 97.25 66 SER B C 1
ATOM 1509 O O . SER B 1 66 ? -4.812 9.641 -0.023 1 97.25 66 SER B O 1
ATOM 1511 N N . ALA B 1 67 ? -3.537 9.711 1.803 1 97.56 67 ALA B N 1
ATOM 1512 C CA . ALA B 1 67 ? -4.438 10.641 2.482 1 97.56 67 ALA B CA 1
ATOM 1513 C C . ALA B 1 67 ? -4.523 11.969 1.739 1 97.56 67 ALA B C 1
ATOM 1515 O O . ALA B 1 67 ? -5.609 12.531 1.576 1 97.56 67 ALA B O 1
ATOM 1516 N N . CYS B 1 68 ? -3.379 12.453 1.286 1 96.69 68 CYS B N 1
ATOM 1517 C CA . CYS B 1 68 ? -3.352 13.688 0.505 1 96.69 68 CYS B CA 1
ATOM 1518 C C . CYS B 1 68 ? -4.137 13.531 -0.791 1 96.69 68 CYS B C 1
ATOM 1520 O O . CYS B 1 68 ? -4.855 14.445 -1.202 1 96.69 68 CYS B O 1
ATOM 1522 N N . ALA B 1 69 ? -3.951 12.43 -1.466 1 93.81 69 ALA B N 1
ATOM 1523 C CA . ALA B 1 69 ? -4.719 12.156 -2.678 1 93.81 69 ALA B CA 1
ATOM 1524 C C . ALA B 1 69 ? -6.219 12.164 -2.389 1 93.81 69 ALA B C 1
ATOM 1526 O O . ALA B 1 69 ? -6.996 12.773 -3.127 1 93.81 69 ALA B O 1
ATOM 1527 N N . TYR B 1 70 ? -6.562 11.531 -1.339 1 92.69 70 TYR B N 1
ATOM 1528 C CA . TYR B 1 70 ? -7.961 11.406 -0.947 1 92.69 70 TYR B CA 1
ATOM 1529 C C . TYR B 1 70 ? -8.578 12.773 -0.682 1 92.69 70 TYR B C 1
ATOM 1531 O O . TYR B 1 70 ? -9.734 13.023 -1.047 1 92.69 70 TYR B O 1
ATOM 1539 N N . LEU B 1 71 ? -7.832 13.625 -0.126 1 93.62 71 LEU B N 1
ATOM 1540 C CA . LEU B 1 71 ? -8.328 14.938 0.285 1 93.62 71 LEU B CA 1
ATOM 1541 C C . LEU B 1 71 ? -7.996 15.992 -0.761 1 93.62 71 LEU B C 1
ATOM 1543 O O . LEU B 1 71 ? -8.289 17.172 -0.567 1 93.62 71 LEU B O 1
ATOM 1547 N N . SER B 1 72 ? -7.336 15.633 -1.79 1 92 72 SER B N 1
ATOM 1548 C CA . SER B 1 72 ? -6.918 16.531 -2.857 1 92 72 SER B CA 1
ATOM 1549 C C . SER B 1 72 ? -6.035 17.656 -2.318 1 92 72 SER B C 1
ATOM 1551 O O . SER B 1 72 ? -6.23 18.828 -2.654 1 92 72 SER B O 1
ATOM 1553 N N . LEU B 1 73 ? -5.215 17.297 -1.444 1 95 73 LEU B N 1
ATOM 1554 C CA . LEU B 1 73 ? -4.23 18.219 -0.913 1 95 73 LEU B CA 1
ATOM 1555 C C . LEU B 1 73 ? -2.951 18.203 -1.741 1 95 73 LEU B C 1
ATOM 1557 O O . LEU B 1 73 ? -1.95 17.609 -1.323 1 95 73 LEU B O 1
ATOM 1561 N N . GLU B 1 74 ? -2.967 18.891 -2.787 1 93.69 74 GLU B N 1
ATOM 1562 C CA . GLU B 1 74 ? -1.922 18.828 -3.807 1 93.69 74 GLU B CA 1
ATOM 1563 C C . GLU B 1 74 ? -0.59 19.344 -3.26 1 93.69 74 GLU B C 1
ATOM 1565 O O . GLU B 1 74 ? 0.447 18.703 -3.445 1 93.69 74 GLU B O 1
ATOM 1570 N N . ARG B 1 75 ? -0.63 20.469 -2.609 1 94.44 75 ARG B N 1
ATOM 1571 C CA . ARG B 1 75 ? 0.605 21.062 -2.102 1 94.44 75 ARG B CA 1
ATOM 1572 C C . ARG B 1 75 ? 1.257 20.156 -1.062 1 94.44 75 ARG B C 1
ATOM 1574 O O . ARG B 1 75 ? 2.465 19.922 -1.108 1 94.44 75 ARG B O 1
ATOM 1581 N N . ASN B 1 76 ? 0.477 19.625 -0.148 1 96 76 ASN B N 1
ATOM 1582 C CA . ASN B 1 76 ? 0.998 18.734 0.886 1 96 76 ASN B CA 1
ATOM 1583 C C . ASN B 1 76 ? 1.622 17.484 0.285 1 96 76 ASN B C 1
ATOM 1585 O O . ASN B 1 76 ? 2.709 17.078 0.691 1 96 76 ASN B O 1
ATOM 1589 N N . GLY B 1 77 ? 0.896 16.875 -0.628 1 95.81 77 GLY B N 1
ATOM 1590 C CA . GLY B 1 77 ? 1.41 15.695 -1.286 1 95.81 77 GLY B CA 1
ATOM 1591 C C . GLY B 1 77 ? 2.73 15.922 -1.995 1 95.81 77 GLY B C 1
ATOM 1592 O O . GLY B 1 77 ? 3.641 15.102 -1.91 1 95.81 77 GLY B O 1
ATOM 1593 N N . LYS B 1 78 ? 2.869 17 -2.637 1 93.12 78 LYS B N 1
ATOM 1594 C CA . LYS B 1 78 ? 4.098 17.344 -3.344 1 93.12 78 LYS B CA 1
ATOM 1595 C C . LYS B 1 78 ? 5.25 17.578 -2.369 1 93.12 78 LYS B C 1
ATOM 1597 O O . LYS B 1 78 ? 6.383 17.172 -2.633 1 93.12 78 LYS B O 1
ATOM 1602 N N . GLU B 1 79 ? 4.992 18.281 -1.337 1 95.19 79 GLU B N 1
ATOM 1603 C CA . GLU B 1 79 ? 6.012 18.484 -0.316 1 95.19 79 GLU B CA 1
ATOM 1604 C C . GLU B 1 79 ? 6.52 17.172 0.245 1 95.19 79 GLU B C 1
ATOM 1606 O O . GLU B 1 79 ? 7.727 16.969 0.411 1 95.19 79 GLU B O 1
ATOM 1611 N N . ILE B 1 80 ? 5.633 16.25 0.489 1 95.56 80 ILE B N 1
ATOM 1612 C CA . ILE B 1 80 ? 6.004 14.945 1.024 1 95.56 80 ILE B CA 1
ATOM 1613 C C . ILE B 1 80 ? 6.797 14.164 -0.023 1 95.56 80 ILE B C 1
ATOM 1615 O O . ILE B 1 80 ? 7.773 13.492 0.306 1 95.56 80 ILE B O 1
ATOM 1619 N N . HIS B 1 81 ? 6.316 14.242 -1.199 1 93.38 81 HIS B N 1
ATOM 1620 C CA . HIS B 1 81 ? 7.062 13.594 -2.273 1 93.38 81 HIS B CA 1
ATOM 1621 C C . HIS B 1 81 ? 8.5 14.109 -2.332 1 93.38 81 HIS B C 1
ATOM 1623 O O . HIS B 1 81 ? 9.43 13.336 -2.576 1 93.38 81 HIS B O 1
ATOM 1629 N N . GLY B 1 82 ? 8.617 15.359 -2.158 1 91.38 82 GLY B N 1
ATOM 1630 C CA . GLY B 1 82 ? 9.961 15.914 -2.113 1 91.38 82 GLY B CA 1
ATOM 1631 C C . GLY B 1 82 ? 10.844 15.266 -1.063 1 91.38 82 GLY B C 1
ATOM 1632 O O . GLY B 1 82 ? 12.031 15.047 -1.291 1 91.38 82 GLY B O 1
ATOM 1633 N N . TYR B 1 83 ? 10.289 14.953 0.077 1 85.69 83 TYR B N 1
ATOM 1634 C CA . TYR B 1 83 ? 10.984 14.25 1.148 1 85.69 83 TYR B CA 1
ATOM 1635 C C . TYR B 1 83 ? 11.383 12.852 0.707 1 85.69 83 TYR B C 1
ATOM 1637 O O . TYR B 1 83 ? 12.484 12.383 1.023 1 85.69 83 TYR B O 1
ATOM 1645 N N . CYS B 1 84 ? 10.555 12.125 -0.009 1 86.19 84 CYS B N 1
ATOM 1646 C CA . CYS B 1 84 ? 10.758 10.75 -0.459 1 86.19 84 CYS B CA 1
ATOM 1647 C C . CYS B 1 84 ? 11.969 10.656 -1.379 1 86.19 84 CYS B C 1
ATOM 1649 O O . CYS B 1 84 ? 12.742 9.703 -1.3 1 86.19 84 CYS B O 1
ATOM 1651 N N . ILE B 1 85 ? 12.172 11.633 -2.148 1 84.88 85 ILE B N 1
ATOM 1652 C CA . ILE B 1 85 ? 13.203 11.594 -3.18 1 84.88 85 ILE B CA 1
ATOM 1653 C C . ILE B 1 85 ? 14.578 11.656 -2.531 1 84.88 85 ILE B C 1
ATOM 1655 O O . ILE B 1 85 ? 15.57 11.219 -3.121 1 84.88 85 ILE B O 1
ATOM 1659 N N . LYS B 1 86 ? 14.609 12.07 -1.356 1 86 86 LYS B N 1
ATOM 1660 C CA . LYS B 1 86 ? 15.883 12.219 -0.653 1 86 86 LYS B CA 1
ATOM 1661 C C . LYS B 1 86 ? 16.312 10.898 -0.028 1 86 86 LYS B C 1
ATOM 1663 O O . LYS B 1 86 ? 17.469 10.742 0.37 1 86 86 LYS B O 1
ATOM 1668 N N . SER B 1 87 ? 15.414 9.992 0.054 1 88.81 87 SER B N 1
ATOM 1669 C CA . SER B 1 87 ? 15.695 8.664 0.604 1 88.81 87 SER B CA 1
ATOM 1670 C C . SER B 1 87 ? 15.516 7.582 -0.451 1 88.81 87 SER B C 1
ATOM 1672 O O . SER B 1 87 ? 14.398 7.324 -0.904 1 88.81 87 SER B O 1
ATOM 1674 N N . GLU B 1 88 ? 16.578 6.906 -0.748 1 84.62 88 GLU B N 1
ATOM 1675 C CA . GLU B 1 88 ? 16.547 5.867 -1.77 1 84.62 88 GLU B CA 1
ATOM 1676 C C . GLU B 1 88 ? 15.602 4.734 -1.369 1 84.62 88 GLU B C 1
ATOM 1678 O O . GLU B 1 88 ? 14.906 4.176 -2.215 1 84.62 88 GLU B O 1
ATOM 1683 N N . GLU B 1 89 ? 15.625 4.422 -0.109 1 89 89 GLU B N 1
ATOM 1684 C CA . GLU B 1 89 ? 14.773 3.338 0.386 1 89 89 GLU B CA 1
ATOM 1685 C C . GLU B 1 89 ? 13.297 3.66 0.194 1 89 89 GLU B C 1
ATOM 1687 O O . GLU B 1 89 ? 12.523 2.803 -0.232 1 89 89 GLU B O 1
ATOM 1692 N N . ILE B 1 90 ? 12.961 4.891 0.483 1 91.69 90 ILE B N 1
ATOM 1693 C CA . ILE B 1 90 ? 11.57 5.309 0.356 1 91.69 90 ILE B CA 1
ATOM 1694 C C . ILE B 1 90 ? 11.219 5.492 -1.118 1 91.69 90 ILE B C 1
ATOM 1696 O O . ILE B 1 90 ? 10.172 5.027 -1.576 1 91.69 90 ILE B O 1
ATOM 1700 N N . ASP B 1 91 ? 12.164 6.027 -1.845 1 87.56 91 ASP B N 1
ATOM 1701 C CA . ASP B 1 91 ? 11.93 6.352 -3.25 1 87.56 91 ASP B CA 1
ATOM 1702 C C . ASP B 1 91 ? 11.766 5.082 -4.086 1 87.56 91 ASP B C 1
ATOM 1704 O O . ASP B 1 91 ? 11.023 5.074 -5.07 1 87.56 91 ASP B O 1
ATOM 1708 N N . SER B 1 92 ? 12.344 4.02 -3.689 1 88.94 92 SER B N 1
ATOM 1709 C CA . SER B 1 92 ? 12.32 2.803 -4.492 1 88.94 92 SER B CA 1
ATOM 1710 C C . SER B 1 92 ? 11.203 1.864 -4.047 1 88.94 92 SER B C 1
ATOM 1712 O O . SER B 1 92 ? 10.969 0.83 -4.676 1 88.94 92 SER B O 1
ATOM 1714 N N . ASN B 1 93 ? 10.508 2.203 -3.049 1 93 93 ASN B N 1
ATOM 1715 C CA . ASN B 1 93 ? 9.445 1.354 -2.516 1 93 93 ASN B CA 1
ATOM 1716 C C . ASN B 1 93 ? 8.234 1.318 -3.443 1 93 93 ASN B C 1
ATOM 1718 O O . ASN B 1 93 ? 7.711 2.365 -3.824 1 93 93 ASN B O 1
ATOM 1722 N N . LEU B 1 94 ? 7.793 0.16 -3.725 1 92.25 94 LEU B N 1
ATOM 1723 C CA . LEU B 1 94 ? 6.742 -0.034 -4.719 1 92.25 94 LEU B CA 1
ATOM 1724 C C . LEU B 1 94 ? 5.418 0.542 -4.23 1 92.25 94 LEU B C 1
ATOM 1726 O O . LEU B 1 94 ? 4.656 1.113 -5.016 1 92.25 94 LEU B O 1
ATOM 1730 N N . PHE B 1 95 ? 5.074 0.438 -2.975 1 94.62 95 PHE B N 1
ATOM 1731 C CA . PHE B 1 95 ? 3.816 0.934 -2.432 1 94.62 95 PHE B CA 1
ATOM 1732 C C . PHE B 1 95 ? 3.801 2.457 -2.404 1 94.62 95 PHE B C 1
ATOM 1734 O O . PHE B 1 95 ? 2.754 3.076 -2.6 1 94.62 95 PHE B O 1
ATOM 1741 N N . VAL B 1 96 ? 4.969 3.033 -2.152 1 94.62 96 VAL B N 1
ATOM 1742 C CA . VAL B 1 96 ? 5.086 4.48 -2.275 1 94.62 96 VAL B CA 1
ATOM 1743 C C . VAL B 1 96 ? 4.836 4.898 -3.725 1 94.62 96 VAL B C 1
ATOM 1745 O O . VAL B 1 96 ? 4.082 5.836 -3.984 1 94.62 96 VAL B O 1
ATOM 1748 N N . GLY B 1 97 ? 5.406 4.164 -4.617 1 92.5 97 GLY B N 1
ATOM 1749 C CA . GLY B 1 97 ? 5.16 4.414 -6.027 1 92.5 97 GLY B CA 1
ATOM 1750 C C . GLY B 1 97 ? 3.689 4.348 -6.398 1 92.5 97 GLY B C 1
ATOM 1751 O O . GLY B 1 97 ? 3.178 5.238 -7.082 1 92.5 97 GLY B O 1
ATOM 1752 N N . ASN B 1 98 ? 3.033 3.377 -5.93 1 93.06 98 ASN B N 1
ATOM 1753 C CA . ASN B 1 98 ? 1.608 3.229 -6.211 1 93.06 98 ASN B CA 1
ATOM 1754 C C . ASN B 1 98 ? 0.802 4.395 -5.652 1 93.06 98 ASN B C 1
ATOM 1756 O O . ASN B 1 98 ? -0.142 4.867 -6.289 1 93.06 98 ASN B O 1
ATOM 1760 N N . SER B 1 99 ? 1.121 4.797 -4.43 1 94.88 99 SER B N 1
ATOM 1761 C CA . SER B 1 99 ? 0.406 5.918 -3.828 1 94.88 99 SER B CA 1
ATOM 1762 C C . SER B 1 99 ? 0.649 7.207 -4.605 1 94.88 99 SER B C 1
ATOM 1764 O O . SER B 1 99 ? -0.254 8.039 -4.742 1 94.88 99 SER B O 1
ATOM 1766 N N . LEU B 1 100 ? 1.848 7.367 -5.16 1 92.62 100 LEU B N 1
ATOM 1767 C CA . LEU B 1 100 ? 2.18 8.531 -5.965 1 92.62 100 LEU B CA 1
ATOM 1768 C C . LEU B 1 100 ? 1.411 8.516 -7.285 1 92.62 100 LEU B C 1
ATOM 1770 O O . LEU B 1 100 ? 0.903 9.555 -7.723 1 92.62 100 LEU B O 1
ATOM 1774 N N . ILE B 1 101 ? 1.329 7.43 -7.887 1 88.69 101 ILE B N 1
ATOM 1775 C CA . ILE B 1 101 ? 0.533 7.301 -9.102 1 88.69 101 ILE B CA 1
ATOM 1776 C C . ILE B 1 101 ? -0.909 7.715 -8.82 1 88.69 101 ILE B C 1
ATOM 1778 O O . ILE B 1 101 ? -1.486 8.516 -9.555 1 88.69 101 ILE B O 1
ATOM 1782 N N . SER B 1 102 ? -1.479 7.203 -7.773 1 90.81 102 SER B N 1
ATOM 1783 C CA . SER B 1 102 ? -2.84 7.555 -7.383 1 90.81 102 SER B CA 1
ATOM 1784 C C . SER B 1 102 ? -2.967 9.047 -7.098 1 90.81 102 SER B C 1
ATOM 1786 O O . SER B 1 102 ? -3.928 9.688 -7.527 1 90.81 102 SER B O 1
ATOM 1788 N N . PHE B 1 103 ? -2.059 9.562 -6.391 1 92.81 103 PHE B N 1
ATOM 1789 C CA . PHE B 1 103 ? -2.053 10.977 -6.035 1 92.81 103 PHE B CA 1
ATOM 1790 C C . PHE B 1 103 ? -2.031 11.844 -7.285 1 92.81 103 PHE B C 1
ATOM 1792 O O . PHE B 1 103 ? -2.854 12.75 -7.43 1 92.81 103 PHE B O 1
ATOM 1799 N N . TYR B 1 104 ? -1.185 11.484 -8.18 1 87.56 104 TYR B N 1
ATOM 1800 C CA . TYR B 1 104 ? -1.023 12.328 -9.359 1 87.56 104 TYR B CA 1
ATOM 1801 C C . TYR B 1 104 ? -2.143 12.086 -10.359 1 87.56 104 TYR B C 1
ATOM 1803 O O . TYR B 1 104 ? -2.436 12.938 -11.195 1 87.56 104 TYR B O 1
ATOM 1811 N N . SER B 1 105 ? -2.738 11.008 -10.359 1 84.81 105 SER B N 1
ATOM 1812 C CA . SER B 1 105 ? -3.887 10.75 -11.219 1 84.81 105 SER B CA 1
ATOM 1813 C C . SER B 1 105 ? -5.094 11.578 -10.797 1 84.81 105 SER B C 1
ATOM 1815 O O . SER B 1 105 ? -5.953 11.898 -11.617 1 84.81 105 SER B O 1
ATOM 1817 N N . LYS B 1 106 ? -5.227 11.859 -9.602 1 82.19 106 LYS B N 1
ATOM 1818 C CA . LYS B 1 106 ? -6.363 12.609 -9.07 1 82.19 106 LYS B CA 1
ATOM 1819 C C . LYS B 1 106 ? -6.109 14.109 -9.125 1 82.19 106 LYS B C 1
ATOM 1821 O O . LYS B 1 106 ? -7.047 14.906 -9.062 1 82.19 106 LYS B O 1
ATOM 1826 N N . SER B 1 107 ? -4.887 14.398 -9.117 1 71.88 107 SER B N 1
ATOM 1827 C CA . SER B 1 107 ? -4.523 15.812 -9.102 1 71.88 107 SER B CA 1
ATOM 1828 C C . SER B 1 107 ? -4.762 16.453 -10.461 1 71.88 107 SER B C 1
ATOM 1830 O O . SER B 1 107 ? -4.492 15.844 -11.5 1 71.88 107 SER B O 1
ATOM 1832 N N . GLN B 1 108 ? -5.922 17.094 -10.742 1 60.44 108 GLN B N 1
ATOM 1833 C CA . GLN B 1 108 ? -6.355 17.781 -11.953 1 60.44 108 GLN B CA 1
ATOM 1834 C C . GLN B 1 108 ? -5.16 18.234 -12.789 1 60.44 108 GLN B C 1
ATOM 1836 O O . GLN B 1 108 ? -5.203 18.188 -14.023 1 60.44 108 GLN B O 1
ATOM 1841 N N . ARG B 1 109 ? -4.312 18.969 -12.266 1 49.12 109 ARG B N 1
ATOM 1842 C CA . ARG B 1 109 ? -3.301 19.656 -13.047 1 49.12 109 ARG B CA 1
ATOM 1843 C C . ARG B 1 109 ? -2.234 18.688 -13.547 1 49.12 109 ARG B C 1
ATOM 1845 O O . ARG B 1 109 ? -1.444 19.031 -14.43 1 49.12 109 ARG B O 1
ATOM 1852 N N . LEU B 1 110 ? -2.01 17.469 -13.133 1 45.88 110 LEU B N 1
ATOM 1853 C CA . LEU B 1 110 ? -0.712 16.812 -13.297 1 45.88 110 LEU B CA 1
ATOM 1854 C C . LEU B 1 110 ? -0.806 15.648 -14.273 1 45.88 110 LEU B C 1
ATOM 1856 O O . LEU B 1 110 ? 0.146 14.875 -14.422 1 45.88 110 LEU B O 1
ATOM 1860 N N . SER B 1 111 ? -1.779 15.57 -15.055 1 45.28 111 SER B N 1
ATOM 1861 C CA . SER B 1 111 ? -1.718 14.602 -16.141 1 45.28 111 SER B CA 1
ATOM 1862 C C . SER B 1 111 ? -0.283 14.391 -16.625 1 45.28 111 SER B C 1
ATOM 1864 O O . SER B 1 111 ? 0.118 13.258 -16.922 1 45.28 111 SER B O 1
ATOM 1866 N N . ASP B 1 112 ? 0.368 15.508 -16.766 1 41.94 112 ASP B N 1
ATOM 1867 C CA . ASP B 1 112 ? 1.682 15.461 -17.391 1 41.94 112 ASP B CA 1
ATOM 1868 C C . ASP B 1 112 ? 2.73 14.883 -16.453 1 41.94 112 ASP B C 1
ATOM 1870 O O . ASP B 1 112 ? 3.721 14.297 -16.891 1 41.94 112 ASP B O 1
ATOM 1874 N N . VAL B 1 113 ? 2.629 15.016 -15.25 1 38.62 113 VAL B N 1
ATOM 1875 C CA . VAL B 1 113 ? 3.699 14.711 -14.305 1 38.62 113 VAL B CA 1
ATOM 1876 C C . VAL B 1 113 ? 3.729 13.211 -14.031 1 38.62 113 VAL B C 1
ATOM 1878 O O . VAL B 1 113 ? 4.801 12.617 -13.891 1 38.62 113 VAL B O 1
ATOM 1881 N N . ALA B 1 114 ? 2.674 12.594 -13.875 1 40.81 114 ALA B N 1
ATOM 1882 C CA . ALA B 1 114 ? 2.691 11.156 -13.609 1 40.81 114 ALA B CA 1
ATOM 1883 C C . ALA B 1 114 ? 3.502 10.406 -14.664 1 40.81 114 ALA B C 1
ATOM 1885 O O . ALA B 1 114 ? 4.258 9.492 -14.336 1 40.81 114 ALA B O 1
ATOM 1886 N N . ILE B 1 115 ? 3.4 10.867 -15.852 1 41.19 115 ILE B N 1
ATOM 1887 C CA . ILE B 1 115 ? 4.109 10.195 -16.938 1 41.19 115 ILE B CA 1
ATOM 1888 C C . ILE B 1 115 ? 5.617 10.344 -16.734 1 41.19 115 ILE B C 1
ATOM 1890 O O . ILE B 1 115 ? 6.371 9.391 -16.922 1 41.19 115 ILE B O 1
ATOM 1894 N N . LYS B 1 116 ? 6.02 11.43 -16.406 1 38.72 116 LYS B N 1
ATOM 1895 C CA . LYS B 1 116 ? 7.453 11.688 -16.375 1 38.72 116 LYS B CA 1
ATOM 1896 C C . LYS B 1 116 ? 8.117 10.914 -15.234 1 38.72 116 LYS B C 1
ATOM 1898 O O . LYS B 1 116 ? 9.242 10.422 -15.383 1 38.72 116 LYS B O 1
ATOM 1903 N N . TYR B 1 117 ? 7.668 10.906 -14.156 1 36.19 117 TYR B N 1
ATOM 1904 C CA . TYR B 1 117 ? 8.32 10.242 -13.031 1 36.19 117 TYR B CA 1
ATOM 1905 C C . TYR B 1 117 ? 8.406 8.742 -13.258 1 36.19 117 TYR B C 1
ATOM 1907 O O . TYR B 1 117 ? 9.422 8.117 -12.93 1 36.19 117 TYR B O 1
ATOM 1915 N N . PHE B 1 118 ? 7.371 8.18 -13.781 1 40.78 118 PHE B N 1
ATOM 1916 C CA . PHE B 1 118 ? 7.5 6.754 -14.055 1 40.78 118 PHE B CA 1
ATOM 1917 C C . PHE B 1 118 ? 8.633 6.492 -15.039 1 40.78 118 PHE B C 1
ATOM 1919 O O . PHE B 1 118 ? 9.266 5.438 -15 1 40.78 118 PHE B O 1
ATOM 1926 N N . ASP B 1 119 ? 8.812 7.34 -15.828 1 41.22 119 ASP B N 1
ATOM 1927 C CA . ASP B 1 119 ? 9.938 7.195 -16.75 1 41.22 119 ASP B CA 1
ATOM 1928 C C . ASP B 1 119 ? 11.266 7.219 -16 1 41.22 119 ASP B C 1
ATOM 1930 O O . ASP B 1 119 ? 12.211 6.516 -16.375 1 41.22 119 ASP B O 1
ATOM 1934 N N . ARG B 1 120 ? 11.336 7.992 -15.078 1 38.84 120 ARG B N 1
ATOM 1935 C CA . ARG B 1 120 ? 12.617 8.102 -14.375 1 38.84 120 ARG B CA 1
ATOM 1936 C C . ARG B 1 120 ? 12.883 6.859 -13.531 1 38.84 120 ARG B C 1
ATOM 1938 O O . ARG B 1 120 ? 14.031 6.465 -13.344 1 38.84 120 ARG B O 1
ATOM 1945 N N . THR B 1 121 ? 11.992 6.461 -12.852 1 34.59 121 THR B N 1
ATOM 1946 C CA . THR B 1 121 ? 12.258 5.258 -12.07 1 34.59 121 THR B CA 1
ATOM 1947 C C . THR B 1 121 ? 12.641 4.094 -12.977 1 34.59 121 THR B C 1
ATOM 1949 O O . THR B 1 121 ? 13.383 3.199 -12.57 1 34.59 121 THR B O 1
ATOM 1952 N N . LYS B 1 122 ? 12.07 4.016 -14.164 1 37.22 122 LYS B N 1
ATOM 1953 C CA . LYS B 1 122 ? 12.562 3.02 -15.117 1 37.22 122 LYS B CA 1
ATOM 1954 C C . LYS B 1 122 ? 13.984 3.34 -15.562 1 37.22 122 LYS B C 1
ATOM 1956 O O . LYS B 1 122 ? 14.766 2.434 -15.844 1 37.22 122 LYS B O 1
ATOM 1961 N N . LYS B 1 123 ? 14.258 4.574 -15.844 1 37.94 123 LYS B N 1
ATOM 1962 C CA . LYS B 1 123 ? 15.586 4.832 -16.406 1 37.94 123 LYS B CA 1
ATOM 1963 C C . LYS B 1 123 ? 16.672 4.555 -15.375 1 37.94 123 LYS B C 1
ATOM 1965 O O . LYS B 1 123 ? 17.844 4.418 -15.734 1 37.94 123 LYS B O 1
ATOM 1970 N N . GLY B 1 124 ? 16.469 4.688 -14.18 1 33.72 124 GLY B N 1
ATOM 1971 C CA . GLY B 1 124 ? 17.547 4.328 -13.266 1 33.72 124 GLY B CA 1
ATOM 1972 C C . GLY B 1 124 ? 17.828 2.84 -13.234 1 33.72 124 GLY B C 1
ATOM 1973 O O . GLY B 1 124 ? 18.766 2.395 -12.562 1 33.72 124 GLY B O 1
ATOM 1974 N N . ARG B 1 125 ? 16.859 2.057 -13.492 1 32 125 ARG B N 1
ATOM 1975 C CA . ARG B 1 125 ? 17.203 0.635 -13.5 1 32 125 ARG B CA 1
ATOM 1976 C C . ARG B 1 125 ? 17.812 0.219 -14.836 1 32 125 ARG B C 1
ATOM 1978 O O . ARG B 1 125 ? 18.344 -0.882 -14.961 1 32 125 ARG B O 1
ATOM 1985 N N . LEU B 1 126 ? 17.844 1.067 -15.742 1 29.88 126 LEU B N 1
ATOM 1986 C CA . LEU B 1 126 ? 18.734 0.666 -16.828 1 29.88 126 LEU B CA 1
ATOM 1987 C C . LEU B 1 126 ? 20.172 1.097 -16.547 1 29.88 126 LEU B C 1
ATOM 1989 O O . LEU B 1 126 ? 20.391 2.158 -15.961 1 29.88 126 LEU B O 1
#

Organism: Lactuca sativa (NCBI:txid4236)

Foldseek 3Di:
DVLVVVLVVVVVVPVVPPCPDAQVVLLCSLQVCLVVPNLVSSLVSVVVCVVVPHDHDLSSLLSNLLSCLVVVVLVVNVVSVVVQVVDPRNVLDVSNLVSVLSSQVSNVVRPPPNVVVVVVVVVVVD/DVLVVVLVCLVVVPVVVPCPDAQVVLLCSLQVCLVVPNLVSSLVSVVVCVVVPHDHDLSSLLSNLLSCLVVVVLVVNVVSVVVQVVDPRNVLDVSSLVSVLSSQVSNVPRPPPNVVVVVVSVVVVD

Secondary structure (DSSP, 8-state):
-HHHHHHHHHHHTT---S----HHHHHHHHHHHHHTT-HHHHHHHHHHHHHTTPPP-HHHHHHHHHHHHHHT-HHHHHHHHHHHTT-HHHHT-HHHHHHHHHHHHH-TTTHHHHHHHHHHHHHTT-/-HHHHHHHHHHHTTS-SS----HHHHHHHHHHHHHTT-HHHHHHHHHHHHHTTPPP-HHHHHHHHHHHHHHT-HHHHHHHHHHHHT-HHHHT-HHHHHHHHHHHHHSTTTHHHHHHHHHHHHHTT-

pLDDT: mean 76.62, std 23.44, range [29.73, 98.0]

InterPro domains:
  IPR002885 Pentatricopeptide repeat [PF13041] (21-69)
  IPR002885 Pentatricopeptide repeat [PS51375] (22-56)
  IPR002885 Pentatricopeptide repeat [TIGR00756] (25-58)
  IPR011990 Tetratricopeptide-like helical domain superfamily [G3DSA:1.25.40.10] (1-125)
  IPR046960 Pentatricopeptide repeat-containing protein At4g14850-like, plant [PTHR47926] (4-122)